Protein AF-A0A4U7EY21-F1 (afdb_monomer)

Sequence (179 aa):
VDVGGESTRPGAEPVPVDEEIERVVPTVEAIQSVPAVADGDVLVSIDTRKPAVAAAALDAGADLINDVTGLSDPEMREVVADAGCPVVVMHSLDAPVDPTNDPEYDDAVDDVIGALRERLALAETAGIDRDKVIVDPGLGFDTSSAEAFELIDRVGEFAALDCPVLIGHSHKSMYGAIG

Nearest PDB structures (foldseek):
  5u10-assembly1_A  TM=9.489E-01  e=6.513E-15  Escherichia coli CFT073
  5u0z-assembly1_A  TM=9.476E-01  e=8.786E-15  Escherichia coli CFT073
  3tzf-assembly1_A  TM=9.440E-01  e=6.727E-14  Yersinia pestis
  7l6p-assembly1_B  TM=9.455E-01  e=1.753E-13  Stenotrophomonas maltophilia K279a
  3tzf-assembly1_B  TM=9.329E-01  e=1.300E-13  Yersinia pestis

Foldseek 3Di:
DEDELFDLAPPGDDDDLVSSLVRQLVVLLVVCPDPCNVVPVDAYEYEDQDLSSRLSSVVSPHQEYEHQCQPPDPSNLLSCQVSLGAYEGEDAPDGSADPPQQDDDPQLQVVLLVVNLVSVVSSVVSRRDQASYEYEDNQQHNDALVSSVVCVVVVVVNVVSVHHYDYDPPPHPSCVVVD

Secondary structure (DSSP, 8-state):
-EEESS--STTPPPPPHHHHHHHHHHHHHHHHTSHHHHTTSS--EEE-S-HHHHHHHHHTT--EEEETT-S-SHHHHHHHHHHT--EEEE--SSSS--TT-----SSHHHHHHHHHHHHHHHHHHTT--GGGEEEE--TTSS--HHHHHHHHHTGGGGGGGSS-B----TT-GGGGG--

Solvent-accessible surface area (backbone atoms only — not comparable to full-atom values): 9976 Å² total; per-residue (Å²): 85,82,46,64,56,59,72,63,54,71,88,54,80,88,66,55,66,70,62,29,38,70,53,37,30,65,48,42,41,56,51,48,71,36,65,55,34,62,73,65,78,43,63,35,31,38,43,49,82,45,42,72,41,48,50,49,31,43,76,40,63,38,56,28,42,31,20,60,51,23,63,71,48,70,61,39,36,48,51,41,32,75,67,69,41,37,34,37,36,21,39,41,89,46,79,57,38,53,91,85,60,78,71,84,65,96,45,57,57,63,52,48,52,51,53,46,52,55,40,50,54,55,39,46,74,52,62,36,59,63,93,35,38,29,38,23,81,28,60,65,35,71,43,53,49,66,48,34,49,49,45,60,76,49,46,76,62,54,55,80,70,72,35,57,78,50,83,75,68,81,93,46,74,50,53,70,78,70,119

pLDDT: mean 92.14, std 9.16, range [50.91, 98.69]

Radius of gyration: 16.23 Å; Cα contacts (8 Å, |Δi|>4): 296; chains: 1; bounding box: 43×36×40 Å

Mean predicted aligned error: 3.97 Å

Structure (mmCIF, N/CA/C/O backbone):
data_AF-A0A4U7EY21-F1
#
_entry.id   AF-A0A4U7EY21-F1
#
loop_
_atom_site.group_PDB
_atom_site.id
_atom_site.type_symbol
_atom_site.label_atom_id
_atom_site.label_alt_id
_atom_site.label_comp_id
_atom_site.label_asym_id
_atom_site.label_entity_id
_atom_site.label_seq_id
_atom_site.pdbx_PDB_ins_code
_atom_site.Cartn_x
_atom_site.Cartn_y
_atom_site.Cartn_z
_atom_site.occupancy
_atom_site.B_iso_or_equiv
_atom_site.auth_seq_id
_atom_site.auth_comp_id
_atom_site.auth_asym_id
_atom_site.auth_atom_id
_atom_site.pdbx_PDB_model_num
ATOM 1 N N . VAL A 1 1 ? -8.694 9.163 0.664 1.00 96.38 1 VAL A N 1
ATOM 2 C CA . VAL A 1 1 ? -7.620 10.062 1.138 1.00 96.38 1 VAL A CA 1
ATOM 3 C C . VAL A 1 1 ? -6.502 9.178 1.624 1.00 96.38 1 VAL A C 1
ATOM 5 O O . VAL A 1 1 ? -6.790 8.315 2.433 1.00 96.38 1 VAL A O 1
ATOM 8 N N . ASP A 1 2 ? -5.289 9.363 1.115 1.00 97.38 2 ASP A N 1
ATOM 9 C CA . ASP A 1 2 ? -4.129 8.583 1.550 1.00 97.38 2 ASP A CA 1
ATOM 1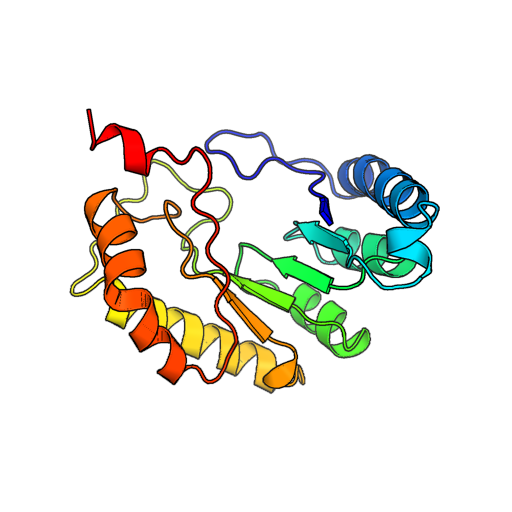0 C C . ASP A 1 2 ? -3.325 9.389 2.571 1.00 97.38 2 ASP A C 1
ATOM 12 O O . ASP A 1 2 ? -2.984 10.549 2.313 1.00 97.38 2 ASP A O 1
ATOM 16 N N . VAL A 1 3 ? -3.115 8.819 3.755 1.00 97.88 3 VAL A N 1
ATOM 17 C CA . VAL A 1 3 ? -2.466 9.476 4.895 1.00 97.88 3 VAL A CA 1
ATOM 18 C C . VAL A 1 3 ? -1.124 8.800 5.137 1.00 97.88 3 VAL A C 1
ATOM 20 O O . VAL A 1 3 ? -1.091 7.624 5.461 1.00 97.88 3 VAL A O 1
ATOM 23 N N . GLY A 1 4 ? -0.025 9.547 5.028 1.00 96.12 4 GLY A N 1
ATOM 24 C CA . GLY A 1 4 ? 1.324 9.051 5.318 1.00 96.12 4 GLY A CA 1
ATOM 25 C C . GLY A 1 4 ? 1.995 9.868 6.419 1.00 96.12 4 GLY A C 1
ATOM 26 O O . GLY A 1 4 ? 2.003 11.102 6.368 1.00 96.12 4 GLY A O 1
ATOM 27 N N . GLY A 1 5 ? 2.555 9.190 7.423 1.00 94.19 5 GLY A N 1
ATOM 28 C CA . GLY A 1 5 ? 3.301 9.816 8.526 1.00 94.19 5 GLY A CA 1
ATOM 29 C C . GLY A 1 5 ? 4.820 9.847 8.318 1.00 94.19 5 GLY A C 1
ATOM 30 O O . GLY A 1 5 ? 5.529 10.597 9.002 1.00 94.19 5 GLY A O 1
ATOM 31 N N . GLU A 1 6 ? 5.311 9.067 7.354 1.00 90.88 6 GLU A N 1
ATOM 32 C CA . GLU A 1 6 ? 6.711 8.935 6.962 1.00 90.88 6 GLU A CA 1
ATOM 33 C C . GLU A 1 6 ? 6.874 9.231 5.463 1.00 90.88 6 GLU A C 1
ATOM 35 O O . GLU A 1 6 ? 6.071 8.822 4.633 1.00 90.88 6 GLU A O 1
ATOM 40 N N . SER A 1 7 ? 7.928 9.964 5.097 1.00 83.69 7 SER A N 1
ATOM 41 C CA . SER A 1 7 ? 8.238 10.221 3.688 1.00 83.69 7 SER A CA 1
ATOM 42 C C . SER A 1 7 ? 8.943 9.014 3.073 1.00 83.69 7 SER A C 1
ATOM 44 O O . SER A 1 7 ? 10.030 8.654 3.512 1.00 83.69 7 SER A O 1
ATOM 46 N N . THR A 1 8 ? 8.407 8.489 1.974 1.00 75.12 8 THR A N 1
ATOM 47 C CA . THR A 1 8 ? 9.017 7.412 1.169 1.00 75.12 8 THR A CA 1
ATOM 48 C C . THR A 1 8 ? 10.035 7.910 0.132 1.00 75.12 8 THR A C 1
ATOM 50 O O . THR A 1 8 ? 10.574 7.128 -0.649 1.00 75.12 8 THR A O 1
ATOM 53 N N . ARG A 1 9 ? 10.329 9.220 0.104 1.00 75.38 9 ARG A N 1
ATOM 54 C CA . ARG A 1 9 ? 11.297 9.816 -0.835 1.00 75.38 9 ARG A CA 1
ATOM 55 C C . ARG A 1 9 ? 12.741 9.355 -0.562 1.00 75.38 9 ARG A C 1
ATOM 57 O O . ARG A 1 9 ? 13.111 9.226 0.607 1.00 75.38 9 ARG A O 1
ATOM 64 N N . PRO A 1 10 ? 13.590 9.240 -1.605 1.00 68.31 10 PRO A N 1
ATOM 65 C CA . PRO A 1 10 ? 15.009 8.930 -1.444 1.00 68.31 10 PRO A CA 1
ATOM 66 C C . PRO A 1 10 ? 15.709 9.878 -0.460 1.00 68.31 10 PRO A C 1
ATOM 68 O O . PRO A 1 10 ? 15.591 11.101 -0.569 1.00 68.31 10 PRO A O 1
ATOM 71 N N . GLY A 1 11 ? 16.447 9.307 0.496 1.00 70.06 11 GLY A N 1
ATOM 72 C CA . GLY A 1 11 ? 17.215 10.053 1.500 1.00 70.06 11 GLY A CA 1
ATOM 73 C C . GLY A 1 11 ? 16.408 10.610 2.679 1.00 70.06 11 GLY A C 1
ATOM 74 O O . GLY A 1 11 ? 16.964 11.371 3.470 1.00 70.06 11 GLY A O 1
ATOM 75 N N . ALA A 1 12 ? 15.125 10.264 2.816 1.00 76.50 12 ALA A N 1
ATOM 76 C CA . ALA A 1 12 ? 14.355 10.594 4.012 1.00 76.50 12 ALA A CA 1
ATOM 77 C C . ALA A 1 12 ? 14.849 9.795 5.233 1.00 76.50 12 ALA A C 1
ATOM 79 O O . ALA A 1 12 ? 15.133 8.600 5.137 1.00 76.50 12 ALA A O 1
ATOM 80 N N . GLU A 1 13 ? 14.942 10.454 6.389 1.00 82.00 13 GLU A N 1
ATOM 81 C CA . GLU A 1 13 ? 15.265 9.780 7.649 1.00 82.00 13 GLU A CA 1
ATOM 82 C C . GLU A 1 13 ? 14.056 8.962 8.138 1.00 82.00 13 GLU A C 1
ATOM 84 O O . GLU A 1 13 ? 12.937 9.490 8.139 1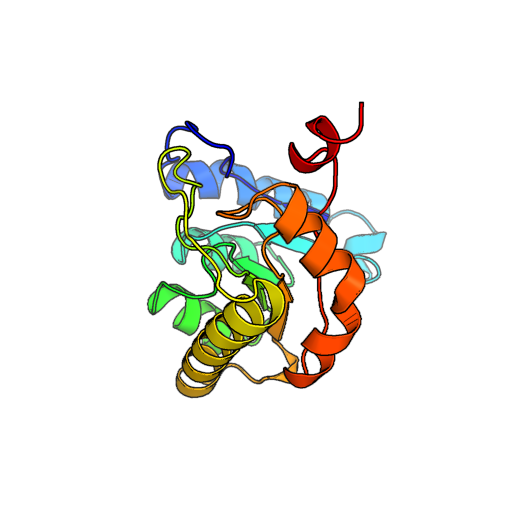.00 82.00 13 GLU A O 1
ATOM 89 N N . PRO A 1 14 ? 14.254 7.700 8.568 1.00 85.81 14 PRO A N 1
ATOM 90 C CA . PRO A 1 14 ? 13.180 6.901 9.143 1.00 85.81 14 PRO A CA 1
ATOM 91 C C . PRO A 1 14 ? 12.584 7.558 10.389 1.00 85.81 14 PRO A C 1
ATOM 93 O O . PRO A 1 14 ? 13.306 8.026 11.271 1.00 85.81 14 PRO A O 1
ATOM 96 N N . VAL A 1 15 ? 11.260 7.537 10.482 1.00 93.00 15 VAL A N 1
ATOM 97 C CA . VAL A 1 15 ? 10.494 8.048 11.621 1.00 93.00 15 VAL A CA 1
ATOM 98 C C . VAL A 1 15 ? 10.281 6.904 12.623 1.00 93.00 15 VAL A C 1
ATOM 100 O O . VAL A 1 15 ? 9.882 5.809 12.217 1.00 93.00 15 VAL A O 1
ATOM 103 N N . PRO A 1 16 ? 10.533 7.086 13.930 1.00 95.75 16 PRO A N 1
ATOM 104 C CA . PRO A 1 16 ? 10.182 6.087 14.940 1.00 95.75 16 PRO A CA 1
ATOM 105 C C . PRO A 1 16 ? 8.685 5.741 14.921 1.00 95.75 16 PRO A C 1
ATOM 107 O O . PRO A 1 16 ? 7.859 6.605 14.646 1.00 95.75 16 PRO A O 1
ATOM 110 N N . VAL A 1 17 ? 8.328 4.495 15.255 1.00 97.31 17 VAL A N 1
ATOM 111 C CA . VAL A 1 17 ? 6.930 4.008 15.252 1.00 97.31 17 VAL A CA 1
ATOM 112 C C . VAL A 1 17 ? 6.003 4.927 16.051 1.00 97.31 17 VAL A C 1
ATOM 114 O O . VAL A 1 17 ? 5.002 5.386 15.513 1.00 97.31 17 VAL A O 1
ATOM 117 N N . ASP A 1 18 ? 6.362 5.237 17.300 1.00 98.00 18 ASP A N 1
ATOM 118 C CA . ASP A 1 18 ? 5.530 6.066 18.181 1.00 98.00 18 ASP A CA 1
ATOM 119 C C . ASP A 1 18 ? 5.301 7.467 17.594 1.00 98.00 18 ASP A C 1
ATOM 121 O O . ASP A 1 18 ? 4.189 7.988 17.625 1.00 98.00 18 ASP A O 1
A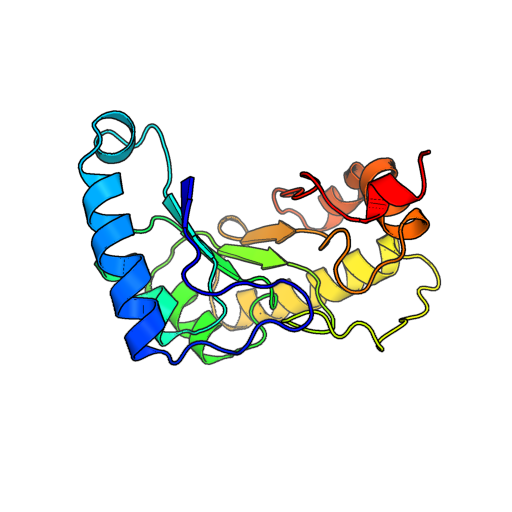TOM 125 N N . GLU A 1 19 ? 6.337 8.055 16.989 1.00 97.88 19 GLU A N 1
ATOM 126 C CA . GLU A 1 19 ? 6.244 9.373 16.360 1.00 97.88 19 GLU A CA 1
ATOM 127 C C . GLU A 1 19 ? 5.372 9.343 15.097 1.00 97.88 19 GLU A C 1
ATOM 129 O O . GLU A 1 19 ? 4.626 10.286 14.834 1.00 97.88 19 GLU A O 1
ATOM 134 N N . GLU A 1 20 ? 5.430 8.271 14.306 1.00 98.12 20 GLU A N 1
ATOM 135 C CA . GLU A 1 20 ? 4.550 8.117 13.147 1.00 98.12 20 GLU A CA 1
ATOM 136 C C . GLU A 1 20 ? 3.088 7.957 13.580 1.00 98.12 20 GLU A C 1
ATOM 138 O O . GLU A 1 20 ? 2.224 8.639 13.029 1.00 98.12 20 GLU A O 1
ATOM 143 N N . ILE A 1 21 ? 2.818 7.153 14.617 1.00 98.56 21 ILE A N 1
ATOM 144 C CA . ILE A 1 21 ? 1.482 7.001 15.220 1.00 98.56 21 ILE A CA 1
ATOM 145 C C . ILE A 1 21 ? 0.939 8.361 15.683 1.00 98.56 21 ILE A C 1
ATOM 147 O O . ILE A 1 21 ? -0.186 8.722 15.331 1.00 98.56 21 ILE A O 1
ATOM 151 N N . GLU A 1 22 ? 1.745 9.149 16.403 1.00 98.31 22 GLU A N 1
ATOM 152 C CA . GLU A 1 22 ? 1.373 10.492 16.873 1.00 98.31 22 GLU A CA 1
ATOM 153 C C . GLU A 1 22 ? 1.033 11.465 15.729 1.00 98.31 22 GLU A C 1
ATOM 155 O O . GLU A 1 22 ? 0.246 12.396 15.924 1.00 98.31 22 GLU A O 1
ATOM 160 N N . ARG A 1 23 ? 1.585 11.257 14.526 1.00 97.94 23 ARG A N 1
ATOM 161 C CA . ARG A 1 23 ? 1.267 12.054 13.329 1.00 97.94 23 ARG A CA 1
ATOM 162 C C . ARG A 1 23 ? -0.012 11.579 12.638 1.00 97.94 23 ARG A C 1
ATOM 164 O O . ARG A 1 23 ? -0.832 12.410 12.232 1.00 97.94 23 ARG A O 1
ATOM 171 N N . VAL A 1 24 ? -0.174 10.267 12.459 1.00 98.38 24 VAL A N 1
ATOM 172 C CA . VAL A 1 24 ? -1.234 9.715 11.599 1.00 98.38 24 VAL A CA 1
ATOM 173 C C . VAL A 1 24 ? -2.561 9.551 12.324 1.00 98.38 24 VAL A C 1
ATOM 175 O O . VAL A 1 24 ? -3.583 9.919 11.754 1.00 98.38 24 VAL A O 1
ATOM 178 N N . VAL A 1 25 ? -2.571 9.088 13.579 1.00 98.62 25 VAL A N 1
ATOM 179 C CA . VAL A 1 25 ? -3.821 8.779 14.298 1.00 98.62 25 VAL A CA 1
ATOM 180 C C . VAL A 1 25 ? -4.727 10.009 14.434 1.00 98.62 25 VAL A C 1
ATOM 182 O O . VAL A 1 25 ? -5.858 9.947 13.950 1.00 98.62 25 VAL A O 1
ATOM 185 N N . PRO A 1 26 ? -4.258 11.169 14.945 1.00 98.44 26 PRO A N 1
ATOM 186 C CA . PRO A 1 26 ? -5.118 12.350 15.054 1.00 98.44 26 PRO A CA 1
ATOM 187 C C . PRO A 1 26 ? -5.596 12.865 13.690 1.00 98.44 26 PRO A C 1
ATOM 189 O O . PRO A 1 26 ? -6.664 13.467 13.577 1.00 98.44 26 PRO A O 1
ATOM 192 N N . THR A 1 27 ? -4.796 12.642 12.642 1.00 98.25 27 THR A N 1
ATOM 193 C CA . THR A 1 27 ? -5.136 13.026 11.269 1.00 98.25 27 THR A CA 1
ATOM 194 C C . THR A 1 27 ? -6.259 12.147 10.723 1.00 98.25 27 THR A C 1
ATOM 196 O O . THR A 1 27 ? -7.226 12.679 10.179 1.00 98.25 27 THR A O 1
ATOM 199 N N . VAL A 1 28 ? -6.169 10.825 10.901 1.00 98.44 28 VAL A N 1
ATOM 200 C CA . VAL A 1 28 ? -7.214 9.871 10.503 1.00 98.44 28 VAL A CA 1
ATOM 201 C C . VAL A 1 28 ? -8.517 10.169 11.247 1.00 98.44 28 VAL A C 1
ATOM 203 O O . VAL A 1 28 ? -9.544 10.347 10.596 1.00 98.44 28 VAL A O 1
ATOM 206 N N . GLU A 1 29 ? -8.477 10.351 12.571 1.00 98.12 29 GLU A N 1
ATOM 207 C CA . GLU A 1 29 ? -9.661 10.699 13.376 1.00 98.12 29 GLU A CA 1
ATOM 208 C C . GLU A 1 29 ? -10.324 12.003 12.899 1.00 98.12 29 GLU A C 1
ATOM 210 O O . GLU A 1 29 ? -11.549 12.100 12.777 1.00 98.12 29 GLU A O 1
ATOM 215 N N . ALA A 1 30 ? -9.518 13.024 12.589 1.00 98.00 30 ALA A N 1
ATOM 216 C CA . ALA A 1 30 ? -10.027 14.291 12.080 1.00 98.00 30 ALA A CA 1
ATOM 217 C C . ALA A 1 30 ? -10.664 14.139 10.691 1.00 98.00 30 ALA A C 1
ATOM 219 O O . ALA A 1 30 ? -11.727 14.715 10.444 1.00 98.00 30 ALA A O 1
ATOM 220 N N . ILE A 1 31 ? -10.053 13.359 9.795 1.00 97.25 31 ILE A N 1
ATOM 221 C CA . ILE A 1 31 ? -10.602 13.073 8.462 1.00 97.25 31 ILE A CA 1
ATOM 222 C C . ILE A 1 31 ? -11.921 12.307 8.581 1.00 97.25 31 ILE A C 1
ATOM 224 O O . ILE A 1 31 ? -12.877 12.654 7.891 1.00 97.25 31 ILE A O 1
ATOM 228 N N . GLN A 1 32 ? -12.007 11.347 9.501 1.00 96.00 32 GLN A N 1
ATOM 229 C CA . GLN A 1 32 ? -13.225 10.579 9.760 1.00 96.00 32 GLN A CA 1
ATOM 230 C C . GLN A 1 32 ? -14.398 11.446 10.240 1.00 96.00 32 GLN A C 1
ATOM 232 O O . GLN A 1 32 ? -15.558 11.109 10.023 1.00 96.00 32 GLN A O 1
ATOM 237 N N . SER A 1 33 ? -14.134 12.618 10.828 1.00 95.50 33 SER A N 1
ATOM 238 C CA . SER A 1 33 ? -15.194 13.565 11.208 1.00 95.50 33 SER A CA 1
ATOM 239 C C . SER A 1 33 ? -15.818 14.334 10.030 1.00 95.50 33 SER A C 1
ATOM 241 O O . SER A 1 33 ? -16.821 15.034 10.205 1.00 95.50 33 SER A O 1
ATOM 243 N N . VAL A 1 34 ? -15.242 14.240 8.826 1.00 97.62 34 VAL A N 1
ATOM 244 C CA . VAL A 1 34 ? -15.752 14.916 7.627 1.00 97.62 34 VAL A CA 1
ATOM 245 C C . VAL A 1 34 ? -16.971 14.154 7.092 1.00 97.62 34 VAL A C 1
ATOM 247 O O . VAL A 1 34 ? -16.851 12.955 6.861 1.00 97.62 34 VAL A O 1
ATOM 250 N N . PRO A 1 35 ? -18.116 14.812 6.799 1.00 97.19 35 PRO A N 1
ATOM 251 C CA . PRO A 1 35 ? -19.350 14.121 6.406 1.00 97.19 35 PRO A CA 1
ATOM 252 C C . PRO A 1 35 ? -19.194 13.118 5.257 1.00 97.19 35 PRO A C 1
ATOM 254 O O . PRO A 1 35 ? -19.635 11.990 5.380 1.00 97.19 35 PRO A O 1
ATOM 257 N N . ALA A 1 36 ? -18.484 13.482 4.184 1.00 96.31 36 ALA A N 1
ATOM 258 C CA . ALA A 1 36 ? -18.266 12.577 3.050 1.00 96.31 36 ALA A CA 1
ATOM 259 C C . ALA A 1 36 ? -17.463 11.311 3.418 1.00 96.31 36 ALA A C 1
ATOM 261 O O . ALA A 1 36 ? -17.599 10.287 2.761 1.00 96.31 36 ALA A O 1
ATOM 262 N N . VAL A 1 37 ? -16.615 11.375 4.445 1.00 96.06 37 VAL A N 1
ATOM 263 C CA . VAL A 1 37 ? -15.875 10.207 4.942 1.00 96.06 37 VAL A CA 1
ATOM 264 C C . VAL A 1 37 ? -16.764 9.414 5.901 1.00 96.06 37 VAL A C 1
ATOM 266 O O . VAL A 1 37 ? -16.945 8.218 5.713 1.00 96.06 37 VAL A O 1
ATOM 269 N N . ALA A 1 38 ? -17.412 10.095 6.851 1.00 93.75 38 ALA A N 1
ATOM 270 C CA . ALA A 1 38 ? -18.320 9.485 7.824 1.00 93.75 38 ALA A CA 1
ATOM 271 C C . ALA A 1 38 ? -19.516 8.752 7.183 1.00 93.75 38 ALA A C 1
ATOM 273 O O . ALA A 1 38 ? -19.979 7.743 7.715 1.00 93.75 38 ALA A O 1
ATOM 274 N N . ASP A 1 39 ? -20.011 9.252 6.047 1.00 96.00 39 ASP A N 1
ATOM 275 C CA . ASP A 1 39 ? -21.100 8.643 5.273 1.00 96.00 39 ASP A CA 1
ATOM 276 C C . ASP A 1 39 ? -20.609 7.491 4.365 1.00 96.00 39 ASP A C 1
ATOM 278 O O . ASP A 1 39 ? -21.422 6.783 3.768 1.00 96.00 39 ASP A O 1
ATOM 282 N N . GLY A 1 40 ? -19.290 7.271 4.280 1.00 93.50 40 GLY A N 1
ATOM 283 C CA . GLY A 1 40 ? -18.665 6.211 3.486 1.00 93.50 40 GLY A CA 1
ATOM 284 C C . GLY A 1 40 ? -18.479 6.535 1.999 1.00 93.50 40 GLY A C 1
ATOM 285 O O . GLY A 1 40 ? -18.150 5.639 1.222 1.00 93.50 40 GLY A O 1
ATOM 286 N N . ASP A 1 41 ? -18.667 7.791 1.577 1.00 96.00 41 ASP A N 1
ATOM 287 C CA . ASP A 1 41 ? -18.464 8.209 0.179 1.00 96.00 41 ASP A CA 1
ATOM 288 C C . ASP A 1 41 ? -16.973 8.304 -0.196 1.00 96.00 41 ASP A C 1
ATOM 290 O O . ASP A 1 41 ? -16.608 8.244 -1.374 1.00 96.00 41 ASP A O 1
ATOM 294 N N . VAL A 1 42 ? -16.098 8.485 0.797 1.00 96.88 42 VAL A N 1
ATOM 295 C CA . VAL A 1 42 ? -14.649 8.614 0.622 1.00 96.88 42 VAL A CA 1
ATOM 296 C C . VAL A 1 42 ? -13.932 7.697 1.602 1.00 96.88 42 VAL A C 1
ATOM 298 O O . VAL A 1 42 ? -14.035 7.889 2.805 1.00 96.88 42 VAL A O 1
ATOM 301 N N . LEU A 1 43 ? -13.135 6.769 1.072 1.00 97.38 43 LEU A N 1
ATOM 302 C CA . LEU A 1 43 ? -12.287 5.883 1.873 1.00 97.38 43 LEU A CA 1
ATOM 303 C C . LEU A 1 43 ? -10.994 6.578 2.315 1.00 97.38 43 LEU A C 1
ATOM 305 O O . LEU A 1 43 ? -10.464 7.438 1.597 1.00 97.38 43 LEU A O 1
ATOM 309 N N . VAL A 1 44 ? -10.448 6.166 3.454 1.00 98.25 44 VAL A N 1
ATOM 310 C CA . VAL A 1 44 ? -9.167 6.604 4.019 1.00 98.25 44 VAL A CA 1
ATOM 311 C C . VAL A 1 44 ? -8.175 5.443 4.003 1.00 98.25 44 VAL A C 1
ATOM 313 O O . VAL A 1 44 ? -8.420 4.410 4.615 1.00 98.25 44 VAL A O 1
ATOM 316 N N . SER A 1 45 ? -7.044 5.611 3.324 1.00 98.31 45 SER A N 1
ATOM 317 C CA . SER A 1 45 ? -5.923 4.669 3.367 1.00 98.31 45 SER A CA 1
ATOM 318 C C . SER A 1 45 ? -4.807 5.187 4.272 1.00 98.31 45 SER A C 1
ATOM 320 O O . SER A 1 45 ? -4.601 6.401 4.374 1.00 98.31 45 SER A O 1
ATOM 322 N N . ILE A 1 46 ? -4.095 4.268 4.925 1.00 98.44 46 ILE A N 1
ATOM 323 C CA . ILE A 1 46 ? -2.851 4.554 5.649 1.00 98.44 46 ILE A CA 1
ATOM 324 C C . ILE A 1 46 ? -1.646 4.092 4.815 1.00 98.44 46 ILE A C 1
ATOM 326 O O . ILE A 1 46 ? -1.486 2.897 4.581 1.00 98.44 46 ILE A O 1
ATOM 330 N N . ASP A 1 47 ? -0.803 5.030 4.380 1.00 96.94 47 ASP A N 1
ATOM 331 C CA . ASP A 1 47 ? 0.487 4.771 3.725 1.00 96.94 47 ASP A CA 1
ATOM 332 C C . ASP A 1 47 ? 1.541 4.521 4.802 1.00 96.94 47 ASP A C 1
ATOM 334 O O . ASP A 1 47 ? 2.066 5.450 5.429 1.00 96.94 47 ASP A O 1
ATOM 338 N N . THR A 1 48 ? 1.785 3.242 5.079 1.00 96.38 48 THR A N 1
ATOM 339 C CA . THR A 1 48 ? 2.809 2.824 6.028 1.00 96.38 48 THR A CA 1
ATOM 340 C C . THR A 1 48 ? 3.279 1.403 5.752 1.00 96.38 48 THR A C 1
ATOM 342 O O . THR A 1 48 ? 2.538 0.529 5.309 1.00 96.38 48 THR A O 1
ATOM 345 N N . ARG A 1 49 ? 4.538 1.164 6.108 1.00 94.00 49 ARG A N 1
ATOM 346 C CA . ARG A 1 49 ? 5.205 -0.143 6.074 1.00 94.00 49 ARG A CA 1
ATOM 347 C C . ARG A 1 49 ? 5.374 -0.764 7.459 1.00 94.00 49 ARG A C 1
ATOM 349 O O . ARG A 1 49 ? 6.026 -1.792 7.598 1.00 94.00 49 ARG A O 1
ATOM 356 N N . LYS A 1 50 ? 4.873 -0.098 8.506 1.00 96.69 50 LYS A N 1
ATOM 357 C CA . LYS A 1 50 ? 5.085 -0.488 9.904 1.00 96.69 50 LYS A CA 1
ATOM 358 C C . LYS A 1 50 ? 3.798 -1.097 10.460 1.00 96.69 50 LYS A C 1
ATOM 360 O O . LYS A 1 50 ? 2.824 -0.358 10.616 1.00 96.69 50 LYS A O 1
ATOM 365 N N . PRO A 1 51 ? 3.783 -2.393 10.814 1.00 98.19 51 PRO A N 1
ATOM 366 C CA . PRO A 1 51 ? 2.573 -3.079 11.275 1.00 98.19 51 PRO A CA 1
ATOM 367 C C . PRO A 1 51 ? 1.883 -2.370 12.447 1.00 98.19 51 PRO A C 1
ATOM 369 O O . PRO A 1 51 ? 0.673 -2.168 12.429 1.00 98.19 51 PRO A O 1
ATOM 372 N N . ALA A 1 52 ? 2.658 -1.888 13.424 1.00 98.44 52 ALA A N 1
ATOM 373 C CA . ALA A 1 52 ? 2.130 -1.147 14.570 1.00 98.44 52 ALA A CA 1
ATOM 374 C C . ALA A 1 52 ? 1.446 0.181 14.184 1.00 98.44 52 ALA A C 1
ATOM 376 O O . ALA A 1 52 ? 0.451 0.560 14.800 1.00 98.44 52 ALA A O 1
ATOM 377 N N . VAL A 1 53 ? 1.952 0.879 13.160 1.00 98.50 53 VAL A N 1
ATOM 378 C CA . VAL A 1 53 ? 1.335 2.115 12.650 1.00 98.50 53 VAL A CA 1
ATOM 379 C C . VAL A 1 53 ? 0.048 1.784 11.900 1.00 98.50 53 VAL A C 1
ATOM 381 O O . VAL A 1 53 ? -0.967 2.442 12.119 1.00 98.50 53 VAL A O 1
ATOM 384 N N . ALA A 1 54 ? 0.072 0.743 11.062 1.00 98.56 54 ALA A N 1
ATOM 385 C CA . ALA A 1 54 ? -1.103 0.268 10.340 1.00 98.56 54 ALA A CA 1
ATOM 386 C C . ALA A 1 54 ? -2.228 -0.129 11.306 1.00 98.56 54 ALA A C 1
ATOM 388 O O . ALA A 1 54 ? -3.346 0.360 11.167 1.00 98.56 54 ALA A O 1
ATOM 389 N N . ALA A 1 55 ? -1.921 -0.925 12.334 1.00 98.69 55 ALA A N 1
ATOM 390 C CA . ALA A 1 55 ? -2.885 -1.323 13.357 1.00 98.69 55 ALA A CA 1
ATOM 391 C C . ALA A 1 55 ? -3.486 -0.109 14.089 1.00 98.69 55 ALA A C 1
ATOM 393 O O . ALA A 1 55 ? -4.704 0.014 14.179 1.00 98.69 55 ALA A O 1
ATOM 394 N N . ALA A 1 56 ? -2.651 0.837 14.534 1.00 98.69 56 ALA A N 1
ATOM 395 C CA . ALA A 1 56 ? -3.128 2.044 15.209 1.00 98.69 56 ALA A CA 1
ATOM 396 C C . ALA A 1 56 ? -3.996 2.936 14.299 1.00 98.69 56 ALA A C 1
ATOM 398 O O . ALA A 1 56 ? -4.964 3.540 14.756 1.00 98.69 56 ALA A O 1
ATOM 399 N N . ALA A 1 57 ? -3.668 3.025 13.007 1.00 98.62 57 ALA A N 1
ATOM 400 C CA . ALA A 1 57 ? -4.457 3.780 12.040 1.00 98.62 57 ALA A CA 1
ATOM 401 C C . ALA A 1 57 ? -5.804 3.108 11.734 1.00 98.62 57 ALA A C 1
ATOM 403 O O . ALA A 1 57 ? -6.808 3.808 11.607 1.00 98.62 57 ALA A O 1
ATOM 404 N N . LEU A 1 58 ? -5.847 1.774 11.653 1.00 98.56 58 LEU A N 1
ATOM 405 C CA . LEU A 1 58 ? -7.096 1.017 11.533 1.00 98.56 58 LEU A CA 1
ATOM 406 C C . LEU A 1 58 ? -7.985 1.216 12.769 1.00 98.56 58 LEU A C 1
ATOM 408 O O . LEU A 1 58 ? -9.169 1.509 12.618 1.00 98.56 58 LEU A O 1
ATOM 412 N N . ASP A 1 59 ? -7.414 1.167 13.978 1.00 98.44 59 ASP A N 1
ATOM 413 C CA . ASP A 1 59 ? -8.135 1.462 15.229 1.00 98.44 59 ASP A CA 1
ATOM 414 C C . ASP A 1 59 ? -8.700 2.896 15.254 1.00 98.44 59 ASP A C 1
ATOM 416 O O . ASP A 1 59 ? -9.775 3.141 15.806 1.00 98.44 59 ASP A O 1
ATOM 420 N N . ALA A 1 60 ? -8.001 3.844 14.621 1.00 98.12 60 ALA A N 1
ATOM 421 C CA . ALA A 1 60 ? -8.441 5.230 14.442 1.00 98.12 60 ALA A CA 1
ATOM 422 C C . ALA A 1 60 ? -9.505 5.407 13.339 1.00 98.12 60 ALA A C 1
ATOM 424 O O . ALA A 1 60 ? -10.083 6.489 13.202 1.00 98.12 60 ALA A O 1
ATOM 425 N N . GLY A 1 61 ? -9.771 4.357 12.557 1.00 97.69 61 GLY A N 1
ATOM 426 C CA . GLY A 1 61 ? -10.800 4.318 11.524 1.00 97.69 61 GLY A CA 1
ATOM 427 C C . GLY A 1 61 ? -10.287 4.358 10.086 1.00 97.69 61 GLY A C 1
ATOM 428 O O . GLY A 1 61 ? -11.067 4.689 9.206 1.00 97.69 61 GLY A O 1
ATOM 429 N N . ALA A 1 62 ? -9.018 4.074 9.793 1.00 98.31 62 ALA A N 1
ATOM 430 C CA . ALA A 1 62 ? -8.600 3.870 8.403 1.00 98.31 62 ALA A CA 1
ATOM 431 C C . ALA A 1 62 ? -9.353 2.678 7.771 1.00 98.31 62 ALA A C 1
ATOM 433 O O . ALA A 1 62 ? -9.628 1.683 8.437 1.00 98.31 62 ALA A O 1
ATOM 434 N N . ASP A 1 63 ? -9.674 2.774 6.480 1.00 98.38 63 ASP A N 1
ATOM 435 C CA . ASP A 1 63 ? -10.459 1.770 5.751 1.00 98.38 63 ASP A CA 1
ATOM 436 C C . ASP A 1 63 ? -9.587 0.704 5.076 1.00 98.38 63 ASP A C 1
ATOM 438 O O . ASP A 1 63 ? -10.045 -0.415 4.846 1.00 98.38 63 ASP A O 1
ATOM 442 N N . LEU A 1 64 ? -8.349 1.052 4.708 1.00 98.25 64 LEU A N 1
ATOM 443 C CA . LEU A 1 64 ? -7.404 0.150 4.049 1.00 98.25 64 LEU A CA 1
ATOM 444 C C . LEU A 1 64 ? -5.944 0.522 4.334 1.00 98.25 64 LEU A C 1
ATOM 446 O O . LEU A 1 64 ? -5.636 1.655 4.709 1.00 98.25 64 LEU A O 1
ATOM 450 N N . ILE A 1 65 ? -5.040 -0.422 4.083 1.00 98.56 65 ILE A N 1
ATOM 451 C CA . ILE A 1 65 ? -3.589 -0.227 4.199 1.00 98.56 65 ILE A CA 1
ATOM 452 C C . ILE A 1 65 ? -2.982 -0.030 2.807 1.00 98.56 65 ILE A C 1
ATOM 454 O O . ILE A 1 65 ? -3.320 -0.746 1.868 1.00 98.56 65 ILE A O 1
ATOM 458 N N . ASN A 1 66 ? -2.074 0.930 2.669 1.00 98.00 66 ASN A N 1
ATOM 459 C CA . ASN A 1 66 ? -1.222 1.098 1.500 1.00 98.00 66 ASN A CA 1
ATOM 460 C C . ASN A 1 66 ? 0.222 0.757 1.894 1.00 98.00 66 ASN A C 1
ATOM 462 O O . ASN A 1 66 ? 0.897 1.565 2.528 1.00 98.00 66 ASN A O 1
ATOM 466 N N . ASP A 1 67 ? 0.671 -0.461 1.575 1.00 95.88 67 ASP A N 1
ATOM 467 C CA . ASP A 1 67 ? 2.015 -0.929 1.919 1.00 95.88 67 ASP A CA 1
ATOM 468 C C . ASP A 1 67 ? 2.903 -0.943 0.674 1.00 95.88 67 ASP A C 1
ATOM 470 O O . ASP A 1 67 ? 2.903 -1.882 -0.134 1.00 95.88 67 ASP A O 1
ATOM 474 N N . VAL A 1 68 ? 3.722 0.101 0.563 1.00 91.81 68 VAL A N 1
ATOM 475 C CA . VAL A 1 68 ? 4.704 0.252 -0.512 1.00 91.81 68 VAL A CA 1
ATOM 476 C C . VAL A 1 68 ? 5.729 -0.885 -0.560 1.00 91.81 68 VAL A C 1
ATOM 478 O O . VAL A 1 68 ? 6.345 -1.086 -1.592 1.00 91.81 68 VAL A O 1
ATOM 481 N N . THR A 1 69 ? 5.914 -1.662 0.512 1.00 91.31 69 THR A N 1
ATOM 482 C CA . THR A 1 69 ? 6.841 -2.808 0.510 1.00 91.31 69 THR A CA 1
ATOM 483 C C . THR A 1 69 ? 6.230 -4.078 -0.077 1.00 91.31 69 THR A C 1
ATOM 485 O O . THR A 1 69 ? 6.919 -5.100 -0.187 1.00 91.31 69 THR A O 1
ATOM 488 N N . GLY A 1 70 ? 4.931 -4.056 -0.390 1.00 93.38 70 GLY A N 1
ATOM 489 C CA . GLY A 1 70 ? 4.197 -5.193 -0.925 1.00 93.38 70 GLY A CA 1
ATOM 490 C C . GLY A 1 70 ? 4.082 -6.352 0.063 1.00 93.38 70 GLY A C 1
ATOM 491 O O . GLY A 1 70 ? 4.377 -7.494 -0.305 1.00 93.38 70 GLY A O 1
ATOM 492 N N . LEU A 1 71 ? 3.710 -6.073 1.320 1.00 94.62 71 LEU A N 1
ATOM 493 C CA . LEU A 1 71 ? 3.515 -7.069 2.382 1.00 94.62 71 LEU A CA 1
ATOM 494 C C . LEU A 1 71 ? 4.767 -7.896 2.692 1.00 94.62 71 LEU A C 1
ATOM 496 O O . LEU A 1 71 ? 4.696 -9.085 3.024 1.00 94.62 71 LEU A O 1
ATOM 500 N N . SER A 1 72 ? 5.941 -7.274 2.571 1.00 92.44 72 SER A N 1
ATOM 501 C CA . SER A 1 72 ? 7.212 -7.944 2.859 1.00 92.44 72 SER A CA 1
ATOM 502 C C . SER A 1 72 ? 7.292 -8.407 4.320 1.00 92.44 72 SER A C 1
ATOM 504 O O . SER A 1 72 ? 7.733 -9.528 4.593 1.00 92.44 72 SER A O 1
ATOM 506 N N . ASP A 1 73 ? 6.767 -7.603 5.246 1.00 95.06 73 ASP A N 1
ATOM 507 C CA . ASP A 1 73 ? 6.717 -7.894 6.677 1.00 95.06 73 ASP A CA 1
ATOM 508 C C . ASP A 1 73 ? 5.622 -8.941 7.002 1.00 95.06 73 ASP A C 1
ATOM 510 O O . ASP A 1 73 ? 4.448 -8.725 6.686 1.00 95.06 73 ASP A O 1
ATOM 514 N N . PRO A 1 74 ? 5.965 -10.097 7.611 1.00 96.25 74 PRO A N 1
ATOM 515 C CA . PRO A 1 74 ? 4.977 -11.068 8.083 1.00 96.25 74 PRO A CA 1
ATOM 516 C C . PRO A 1 74 ? 3.955 -10.491 9.064 1.00 96.25 74 PRO A C 1
ATOM 518 O O . PRO A 1 74 ? 2.791 -10.867 8.994 1.00 96.25 74 PRO A O 1
ATOM 521 N N . GLU A 1 75 ? 4.357 -9.568 9.937 1.00 98.00 75 GLU A N 1
ATOM 522 C CA . GLU A 1 75 ? 3.454 -8.968 10.923 1.00 98.00 75 GLU A CA 1
ATOM 523 C C . GLU A 1 75 ? 2.456 -8.019 10.238 1.00 98.00 75 GLU A C 1
ATOM 525 O O . GLU A 1 75 ? 1.294 -7.960 10.629 1.00 98.00 75 GLU A O 1
ATOM 530 N N . MET A 1 76 ? 2.841 -7.354 9.137 1.00 98.06 76 MET A N 1
ATOM 531 C CA . MET A 1 76 ? 1.891 -6.567 8.332 1.00 98.06 76 MET A CA 1
ATOM 532 C C . MET A 1 76 ? 0.815 -7.465 7.713 1.00 98.06 76 MET A C 1
ATOM 534 O O . MET A 1 76 ? -0.359 -7.100 7.663 1.00 98.06 76 MET A O 1
ATOM 538 N N . ARG A 1 77 ? 1.198 -8.667 7.267 1.00 98.00 77 ARG A N 1
ATOM 539 C CA . ARG A 1 77 ? 0.244 -9.649 6.736 1.00 98.00 77 ARG A CA 1
ATOM 540 C C . ARG A 1 77 ? -0.741 -10.115 7.804 1.00 98.00 77 ARG A C 1
ATOM 542 O O . ARG A 1 77 ? -1.923 -10.235 7.501 1.00 98.00 77 ARG A O 1
ATOM 549 N N . GLU A 1 78 ? -0.270 -10.339 9.029 1.00 98.19 78 GLU A N 1
ATOM 550 C CA . GLU A 1 78 ? -1.129 -10.672 10.173 1.00 98.19 78 GLU A CA 1
ATOM 551 C C . GLU A 1 78 ? -2.118 -9.536 10.470 1.00 98.19 78 GLU A C 1
ATOM 553 O O . GLU A 1 78 ? -3.317 -9.790 10.546 1.00 98.19 78 GLU A O 1
ATOM 558 N N . VAL A 1 79 ? -1.654 -8.279 10.515 1.00 98.44 79 VAL A N 1
ATOM 559 C CA . VAL A 1 79 ? -2.520 -7.102 10.725 1.00 98.44 79 VAL A CA 1
ATOM 560 C C . VAL A 1 79 ? -3.625 -7.015 9.668 1.00 98.44 79 VAL A C 1
ATOM 562 O O . VAL A 1 79 ? -4.793 -6.838 10.014 1.00 98.44 79 VAL A O 1
ATOM 565 N N . VAL A 1 80 ? -3.285 -7.159 8.383 1.00 98.19 80 VAL A N 1
ATOM 566 C CA . VAL A 1 80 ? -4.274 -7.101 7.293 1.00 98.19 80 VAL A CA 1
ATOM 567 C C . VAL A 1 80 ? -5.260 -8.268 7.375 1.00 98.19 80 VAL A C 1
ATOM 569 O O . VAL A 1 80 ? -6.464 -8.062 7.210 1.00 98.19 80 VAL A O 1
ATOM 572 N N . ALA A 1 81 ? -4.771 -9.484 7.636 1.00 97.88 81 ALA A N 1
ATOM 573 C CA . ALA A 1 81 ? -5.608 -10.677 7.733 1.00 97.88 81 ALA A CA 1
ATOM 574 C C . ALA A 1 81 ? -6.594 -10.590 8.909 1.00 97.88 81 ALA A C 1
ATOM 576 O O . ALA A 1 81 ? -7.783 -10.859 8.731 1.00 97.88 81 ALA A O 1
ATOM 577 N N . ASP A 1 82 ? -6.125 -10.154 10.080 1.00 97.94 82 ASP A N 1
ATOM 578 C CA . ASP A 1 82 ? -6.955 -9.990 11.275 1.00 97.94 82 ASP A CA 1
ATOM 579 C C . ASP A 1 82 ? -7.996 -8.873 11.102 1.00 97.94 82 ASP A C 1
ATOM 581 O O . ASP A 1 82 ? -9.142 -9.014 11.540 1.00 97.94 82 ASP A O 1
ATOM 585 N N . ALA A 1 83 ? -7.628 -7.774 10.433 1.00 97.69 83 ALA A N 1
ATOM 586 C CA . ALA A 1 83 ? -8.535 -6.662 10.159 1.00 97.69 83 ALA A CA 1
ATOM 587 C C . ALA A 1 83 ? -9.556 -6.966 9.047 1.00 97.69 83 ALA A C 1
ATOM 589 O O . ALA A 1 83 ? -10.645 -6.386 9.026 1.00 97.69 83 ALA A O 1
ATOM 590 N N . GLY A 1 84 ? -9.216 -7.839 8.093 1.00 97.38 84 GLY A N 1
ATOM 591 C CA . GLY A 1 84 ? -10.040 -8.122 6.912 1.00 97.38 84 GLY A CA 1
ATOM 592 C C . GLY A 1 84 ? -10.243 -6.906 5.992 1.00 97.38 84 GLY A C 1
ATOM 593 O O . GLY A 1 84 ? -11.224 -6.846 5.230 1.00 97.38 84 GLY A O 1
ATOM 594 N N . CYS A 1 85 ? -9.356 -5.910 6.083 1.00 97.56 85 CYS A N 1
ATOM 595 C CA . CYS A 1 85 ? -9.410 -4.688 5.288 1.00 97.56 85 CYS A 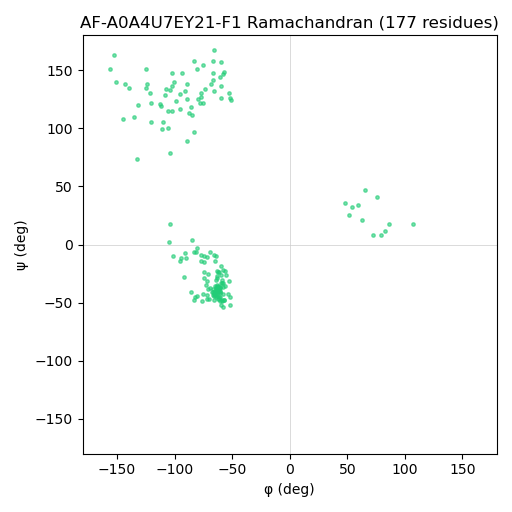CA 1
ATOM 596 C C . CYS A 1 85 ? -8.782 -4.896 3.899 1.00 97.56 85 CYS A C 1
ATOM 598 O O . CYS A 1 85 ? -7.976 -5.810 3.709 1.00 97.56 85 CYS A O 1
ATOM 600 N N . PRO A 1 86 ? -9.127 -4.066 2.900 1.00 98.25 86 PRO A N 1
ATOM 601 C CA . PRO A 1 86 ? -8.363 -4.009 1.664 1.00 98.25 86 PRO A CA 1
ATOM 602 C C . PRO A 1 86 ? -6.903 -3.605 1.911 1.00 98.25 86 PRO A C 1
ATOM 604 O O . PRO A 1 86 ? -6.583 -2.945 2.906 1.00 98.25 86 PRO A O 1
ATOM 607 N N . VAL A 1 87 ? -6.023 -3.972 0.984 1.00 98.50 87 VAL A N 1
ATOM 608 C CA . VAL A 1 87 ? -4.606 -3.613 1.022 1.00 98.50 87 VAL A CA 1
ATOM 609 C C . VAL A 1 87 ? -4.063 -3.330 -0.374 1.00 98.50 87 VAL A C 1
ATOM 611 O O . VAL A 1 87 ? -4.366 -4.051 -1.326 1.00 98.50 87 VAL A O 1
ATOM 614 N N . VAL A 1 88 ? -3.250 -2.282 -0.501 1.00 98.38 88 VAL A N 1
ATOM 615 C CA . VAL A 1 88 ? -2.433 -2.036 -1.692 1.00 98.38 88 VAL A CA 1
ATOM 616 C C . VAL A 1 88 ? -1.094 -2.744 -1.519 1.00 98.38 88 VAL A C 1
ATOM 618 O O . VAL A 1 88 ? -0.394 -2.531 -0.530 1.00 98.38 88 VAL A O 1
ATOM 621 N N . VAL A 1 89 ? -0.754 -3.590 -2.488 1.00 97.19 89 VAL A N 1
ATOM 622 C CA . VAL A 1 89 ? 0.503 -4.333 -2.584 1.00 97.19 89 VAL A CA 1
ATOM 623 C C . VAL A 1 89 ? 1.292 -3.749 -3.744 1.00 97.19 89 VAL A C 1
ATOM 625 O O . VAL A 1 89 ? 0.952 -3.976 -4.908 1.00 97.19 89 VAL A O 1
ATOM 628 N N . MET A 1 90 ? 2.332 -2.983 -3.427 1.00 96.06 90 MET A N 1
ATOM 629 C CA . MET A 1 90 ? 3.183 -2.359 -4.436 1.00 96.06 90 MET A CA 1
ATOM 630 C C . MET A 1 90 ? 4.408 -3.220 -4.762 1.00 96.06 90 MET A C 1
ATOM 632 O O . MET A 1 90 ? 4.951 -3.908 -3.895 1.00 96.06 90 MET A O 1
ATOM 636 N N . HIS A 1 91 ? 4.866 -3.162 -6.011 1.00 94.12 91 HIS A N 1
ATOM 637 C CA . HIS A 1 91 ? 6.207 -3.608 -6.372 1.00 94.12 91 HIS A CA 1
ATOM 638 C C . HIS A 1 91 ? 7.243 -2.554 -5.971 1.00 94.12 91 HIS A C 1
ATOM 640 O O . HIS A 1 91 ? 7.195 -1.411 -6.416 1.00 94.12 91 HIS A O 1
ATOM 646 N N . SER A 1 92 ? 8.197 -2.956 -5.142 1.00 87.94 92 SER A N 1
ATOM 647 C CA . SER A 1 92 ? 9.401 -2.190 -4.820 1.00 87.94 92 SER A CA 1
ATOM 648 C C . SER A 1 92 ? 10.509 -3.176 -4.474 1.00 87.94 92 SER A C 1
ATOM 650 O O . SER A 1 92 ? 10.242 -4.151 -3.757 1.00 87.94 92 SER A O 1
ATOM 652 N N . LEU A 1 93 ? 11.735 -2.926 -4.923 1.00 80.00 93 LEU A N 1
ATOM 653 C CA . LEU A 1 93 ? 12.902 -3.675 -4.458 1.00 80.00 93 LEU A CA 1
ATOM 654 C C . LEU A 1 93 ? 13.370 -3.121 -3.117 1.00 80.00 93 LEU A C 1
ATOM 656 O O . LEU A 1 93 ? 13.587 -3.893 -2.184 1.00 80.00 93 LEU A O 1
ATOM 660 N N . ASP A 1 94 ? 13.416 -1.793 -3.009 1.00 74.31 94 ASP A N 1
ATOM 661 C CA . ASP A 1 94 ? 13.789 -1.084 -1.795 1.00 74.31 94 ASP A CA 1
ATOM 662 C C . ASP A 1 94 ? 12.709 -0.082 -1.379 1.00 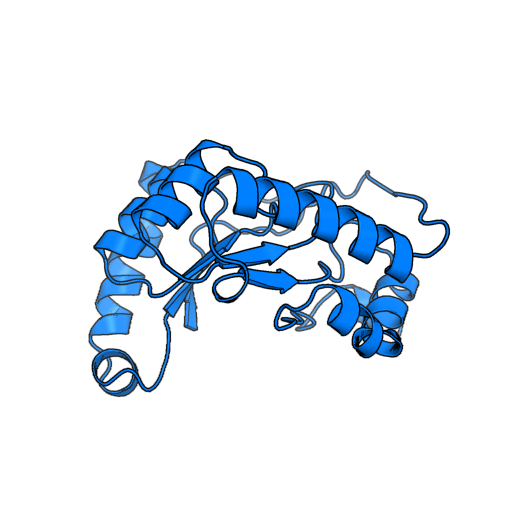74.31 94 ASP A C 1
ATOM 664 O O . ASP A 1 94 ? 12.179 0.709 -2.161 1.00 74.31 94 ASP A O 1
ATOM 668 N N . ALA A 1 95 ? 12.395 -0.093 -0.087 1.00 66.94 95 ALA A N 1
ATOM 669 C CA . ALA A 1 95 ? 11.475 0.849 0.526 1.00 66.94 95 ALA A CA 1
ATOM 670 C C . ALA A 1 95 ? 12.093 1.346 1.844 1.00 66.94 95 ALA A C 1
ATOM 672 O O . ALA A 1 95 ? 12.157 0.564 2.798 1.00 66.94 95 ALA A O 1
ATOM 673 N N . PRO A 1 96 ? 12.541 2.620 1.938 1.00 68.94 96 PRO A N 1
ATOM 674 C CA . PRO A 1 96 ? 12.515 3.638 0.880 1.00 68.94 96 PRO A CA 1
ATOM 675 C C . PRO A 1 96 ? 13.454 3.288 -0.284 1.00 68.94 96 PRO A C 1
ATOM 677 O O . PRO A 1 96 ? 14.416 2.554 -0.085 1.00 68.94 96 PRO A O 1
ATOM 680 N N . VAL A 1 97 ? 13.187 3.867 -1.458 1.00 69.62 97 VAL A N 1
ATOM 681 C CA . VAL A 1 97 ? 13.987 3.674 -2.681 1.00 69.62 97 VAL A CA 1
ATOM 682 C C . VAL A 1 97 ? 15.468 3.934 -2.409 1.00 69.62 97 VAL A C 1
ATOM 684 O O . VAL A 1 97 ? 15.829 5.026 -1.944 1.00 69.62 97 VAL A O 1
ATOM 687 N N . ASP A 1 98 ? 16.318 2.964 -2.747 1.00 73.12 98 ASP A N 1
ATOM 688 C CA . ASP A 1 98 ? 17.766 3.140 -2.781 1.00 73.12 98 ASP A CA 1
ATOM 689 C C . ASP A 1 98 ? 18.167 3.725 -4.148 1.00 73.12 98 ASP A C 1
ATOM 691 O O . ASP A 1 98 ? 18.088 3.041 -5.164 1.00 73.12 98 ASP A O 1
ATOM 695 N N . PRO A 1 99 ? 18.632 4.988 -4.219 1.00 69.00 99 PRO A N 1
ATOM 696 C CA . PRO A 1 99 ? 18.998 5.615 -5.488 1.00 69.00 99 PRO A CA 1
ATOM 697 C C . PRO A 1 99 ? 20.259 5.010 -6.128 1.00 69.00 99 PRO A C 1
ATOM 699 O O . PRO A 1 99 ? 20.649 5.439 -7.213 1.00 69.00 99 PRO A O 1
ATOM 702 N N . THR A 1 100 ? 20.953 4.102 -5.435 1.00 71.88 100 THR A N 1
ATOM 703 C CA . THR A 1 100 ? 22.102 3.356 -5.958 1.00 71.88 100 THR A CA 1
ATOM 704 C C . THR A 1 100 ? 21.721 1.996 -6.528 1.00 71.88 100 THR A C 1
ATOM 706 O O . THR A 1 100 ? 22.553 1.387 -7.204 1.00 71.88 100 THR A O 1
ATOM 709 N N . ASN A 1 101 ? 20.491 1.537 -6.282 1.00 70.31 101 ASN A N 1
ATOM 710 C CA . ASN A 1 101 ? 19.959 0.344 -6.910 1.00 70.31 101 ASN A CA 1
ATOM 711 C C . ASN A 1 101 ? 19.540 0.679 -8.352 1.00 70.31 101 ASN A C 1
ATOM 713 O O . ASN A 1 101 ? 18.819 1.646 -8.594 1.00 70.31 101 ASN A O 1
ATOM 717 N N . ASP A 1 102 ? 20.048 -0.095 -9.305 1.00 70.50 102 ASP A N 1
ATOM 718 C CA . ASP A 1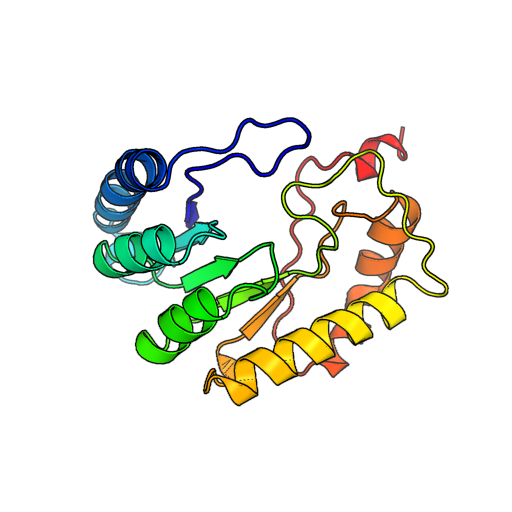 102 ? 19.778 0.040 -10.741 1.00 70.50 102 ASP A CA 1
ATOM 719 C C . ASP A 1 102 ? 19.443 -1.360 -11.267 1.00 70.50 102 ASP A C 1
ATOM 721 O O . ASP A 1 102 ? 20.313 -2.044 -11.817 1.00 70.50 102 ASP A O 1
ATOM 725 N N . PRO A 1 103 ? 18.243 -1.878 -10.947 1.00 76.50 103 PRO A N 1
ATOM 726 C CA . PRO A 1 103 ? 17.863 -3.213 -11.370 1.00 76.50 103 PRO A CA 1
ATOM 727 C C . PRO A 1 103 ? 17.735 -3.263 -12.888 1.00 76.50 103 PRO A C 1
ATOM 729 O O . PRO A 1 103 ? 17.082 -2.428 -13.507 1.00 76.50 103 PRO A O 1
ATOM 732 N N . GLU A 1 104 ? 18.343 -4.282 -13.482 1.00 79.38 104 GLU A N 1
ATOM 733 C CA . GLU A 1 104 ? 18.150 -4.586 -14.893 1.00 79.38 104 GLU A CA 1
ATOM 734 C C . GLU A 1 104 ? 16.931 -5.504 -15.019 1.00 79.38 104 GLU A C 1
ATOM 736 O O . GLU A 1 104 ? 16.964 -6.647 -14.555 1.00 79.38 104 GLU A O 1
ATOM 741 N N . TYR A 1 105 ? 15.860 -4.996 -15.629 1.00 85.50 105 TYR A N 1
ATOM 742 C CA . TYR A 1 105 ? 14.736 -5.817 -16.069 1.00 85.50 105 TYR A CA 1
ATOM 743 C C . TYR A 1 105 ? 14.984 -6.316 -17.494 1.00 85.50 105 TYR A C 1
ATOM 745 O O . TYR A 1 105 ? 15.431 -5.556 -18.358 1.00 85.50 105 TYR A O 1
ATOM 753 N N . ASP A 1 106 ? 14.672 -7.587 -17.751 1.00 88.31 106 ASP A N 1
ATOM 754 C CA . ASP A 1 106 ? 14.666 -8.116 -19.120 1.00 88.31 106 ASP A CA 1
ATOM 755 C C . ASP A 1 106 ? 13.414 -7.609 -19.859 1.00 88.31 106 ASP A C 1
ATOM 757 O O . ASP A 1 106 ? 13.486 -7.183 -21.016 1.00 88.31 106 ASP A O 1
ATOM 761 N N . ASP A 1 107 ? 12.274 -7.625 -19.161 1.00 94.31 107 ASP A N 1
ATOM 762 C CA . ASP A 1 107 ? 11.008 -6.999 -19.541 1.00 94.31 107 ASP A CA 1
ATOM 763 C C . ASP A 1 107 ? 10.343 -6.487 -18.259 1.00 94.31 107 ASP A C 1
ATOM 765 O O . ASP A 1 107 ? 9.852 -7.265 -17.438 1.00 94.31 107 ASP A O 1
ATOM 769 N N . ALA A 1 108 ? 10.329 -5.165 -18.077 1.00 93.62 108 ALA A N 1
ATOM 770 C CA . ALA A 1 108 ? 9.870 -4.554 -16.833 1.00 93.62 108 ALA A CA 1
ATOM 771 C C . ALA A 1 108 ? 8.422 -4.920 -16.484 1.00 93.62 108 ALA A C 1
ATOM 773 O O . ALA A 1 108 ? 8.072 -4.998 -15.310 1.00 93.62 108 ALA A O 1
ATOM 774 N N . VAL A 1 109 ? 7.561 -5.162 -17.471 1.00 96.25 109 VAL A N 1
ATOM 775 C CA . VAL A 1 109 ? 6.157 -5.505 -17.219 1.00 96.25 109 VAL A CA 1
ATOM 776 C C . VAL A 1 109 ? 6.044 -6.950 -16.754 1.00 96.25 109 VAL A C 1
ATOM 778 O O . VAL A 1 109 ? 5.404 -7.211 -15.732 1.00 96.25 109 VAL A O 1
ATOM 781 N N . ASP A 1 110 ? 6.684 -7.877 -17.466 1.00 96.88 110 ASP A N 1
ATOM 782 C CA . ASP A 1 110 ? 6.665 -9.300 -17.118 1.00 96.88 110 ASP A CA 1
ATOM 783 C C . ASP A 1 110 ? 7.318 -9.550 -15.752 1.00 96.88 110 ASP A C 1
ATOM 785 O O . ASP A 1 110 ? 6.769 -10.292 -14.927 1.00 96.88 110 ASP A O 1
ATOM 789 N N . ASP A 1 111 ? 8.444 -8.888 -15.482 1.00 95.38 111 ASP A N 1
ATOM 790 C CA . ASP A 1 111 ? 9.184 -9.014 -14.229 1.00 95.38 111 ASP A CA 1
ATOM 791 C C . ASP A 1 111 ? 8.380 -8.462 -13.039 1.00 95.38 111 ASP A C 1
ATOM 793 O O . ASP A 1 111 ? 8.259 -9.129 -12.004 1.00 95.38 111 ASP A O 1
ATOM 797 N N . VAL A 1 112 ? 7.741 -7.294 -13.188 1.00 96.00 112 VAL A N 1
ATOM 798 C CA . VAL A 1 112 ? 6.879 -6.708 -12.144 1.00 96.00 112 VAL A CA 1
ATOM 799 C C . VAL A 1 112 ? 5.627 -7.560 -11.906 1.00 96.00 112 VAL A C 1
ATOM 801 O O . VAL A 1 112 ? 5.246 -7.790 -10.755 1.00 96.00 112 VAL A O 1
ATOM 804 N N . ILE A 1 113 ? 4.993 -8.092 -12.958 1.00 97.50 113 ILE A N 1
ATOM 805 C CA . ILE A 1 113 ? 3.876 -9.043 -12.817 1.00 97.50 113 ILE A CA 1
ATOM 806 C C . ILE A 1 113 ? 4.337 -10.304 -12.074 1.00 97.50 113 ILE A C 1
ATOM 808 O O . ILE A 1 113 ? 3.605 -10.823 -11.224 1.00 97.50 113 ILE A O 1
ATOM 812 N N . GLY A 1 114 ? 5.537 -10.804 -12.377 1.00 96.62 114 GLY A N 1
ATOM 813 C CA . GLY A 1 114 ? 6.163 -11.923 -11.679 1.00 96.62 114 GLY A CA 1
ATOM 814 C C . GLY A 1 114 ? 6.321 -11.651 -10.184 1.00 96.62 114 GLY A C 1
ATOM 815 O O . GLY A 1 114 ? 5.805 -12.415 -9.365 1.00 96.62 114 GLY A O 1
ATOM 816 N N . ALA A 1 115 ? 6.943 -10.526 -9.833 1.00 95.25 115 ALA A N 1
ATOM 817 C CA . ALA A 1 115 ? 7.169 -10.119 -8.450 1.00 95.25 115 ALA A CA 1
ATOM 818 C C . ALA A 1 115 ? 5.855 -9.928 -7.672 1.00 95.25 115 ALA A C 1
ATOM 820 O O . ALA A 1 115 ? 5.697 -10.448 -6.564 1.00 95.25 115 ALA A O 1
ATOM 821 N N . LEU A 1 116 ? 4.864 -9.252 -8.260 1.00 97.00 116 LEU A N 1
ATOM 822 C CA . LEU A 1 116 ? 3.548 -9.080 -7.638 1.00 97.00 116 LEU A CA 1
ATOM 823 C C . LEU A 1 116 ? 2.827 -10.415 -7.446 1.00 97.00 116 LEU A C 1
ATOM 825 O O . LEU A 1 116 ? 2.188 -10.620 -6.416 1.00 97.00 116 LEU A O 1
ATOM 829 N N . ARG A 1 117 ? 2.957 -11.364 -8.382 1.00 97.44 117 ARG A N 1
ATOM 830 C CA . ARG A 1 117 ? 2.383 -12.709 -8.226 1.00 97.44 117 ARG A CA 1
ATOM 831 C C . ARG A 1 117 ? 2.956 -13.432 -7.005 1.00 97.44 117 ARG A C 1
ATOM 833 O O . ARG A 1 117 ? 2.203 -14.113 -6.308 1.00 97.44 117 ARG A O 1
ATOM 840 N N . GLU A 1 118 ? 4.244 -13.265 -6.716 1.00 96.06 118 GLU A N 1
ATOM 841 C CA . GLU A 1 118 ? 4.859 -13.807 -5.499 1.00 96.06 118 GLU A CA 1
ATOM 842 C C . GLU A 1 118 ? 4.293 -13.149 -4.235 1.00 96.06 118 GLU A C 1
ATOM 844 O O . GLU A 1 118 ? 3.951 -13.850 -3.279 1.00 96.06 118 GLU A O 1
ATOM 849 N N . ARG A 1 119 ? 4.108 -11.820 -4.237 1.00 95.88 119 ARG A N 1
ATOM 850 C CA . ARG A 1 119 ? 3.487 -11.106 -3.105 1.00 95.88 119 ARG A CA 1
ATOM 851 C C . ARG A 1 119 ? 2.051 -11.552 -2.859 1.00 95.88 119 ARG A C 1
ATOM 853 O O . ARG A 1 119 ? 1.666 -11.775 -1.713 1.00 95.88 119 ARG A O 1
ATOM 860 N N . LEU A 1 120 ? 1.283 -11.767 -3.923 1.00 97.31 120 LEU A N 1
ATOM 861 C CA . LEU A 1 120 ? -0.086 -12.270 -3.834 1.00 97.31 120 LEU A CA 1
ATOM 862 C C . LEU A 1 120 ? -0.139 -13.682 -3.234 1.00 97.31 120 LEU A C 1
ATOM 864 O O . LEU A 1 120 ? -0.995 -13.954 -2.399 1.00 97.31 120 LEU A O 1
ATOM 868 N N . ALA A 1 121 ? 0.808 -14.561 -3.574 1.00 96.88 121 ALA A N 1
ATOM 869 C CA . ALA A 1 121 ? 0.893 -15.890 -2.963 1.00 96.88 121 ALA A CA 1
ATOM 870 C C . ALA A 1 121 ? 1.210 -15.831 -1.452 1.00 96.88 121 ALA A C 1
ATOM 872 O O . ALA A 1 121 ? 0.696 -16.637 -0.669 1.00 96.88 121 ALA A O 1
ATOM 873 N N . LEU A 1 122 ? 2.036 -14.868 -1.023 1.00 96.06 122 LEU A N 1
ATOM 874 C CA . LEU A 1 122 ? 2.309 -14.625 0.399 1.00 96.06 122 LEU A CA 1
ATOM 875 C C . LEU A 1 122 ? 1.073 -14.093 1.134 1.00 96.06 122 LEU A C 1
ATOM 877 O O . LEU A 1 122 ? 0.807 -14.535 2.252 1.00 96.06 122 LEU A O 1
ATOM 881 N N . ALA A 1 123 ? 0.318 -13.188 0.507 1.00 96.75 123 ALA A N 1
ATOM 882 C CA . ALA A 1 123 ? -0.931 -12.658 1.050 1.00 96.75 123 ALA A CA 1
ATOM 883 C C . ALA A 1 123 ? -1.979 -13.772 1.234 1.00 96.75 123 ALA A C 1
ATOM 885 O O . ALA A 1 123 ? -2.530 -13.928 2.322 1.00 96.75 123 ALA A O 1
ATOM 886 N N . GLU A 1 124 ? -2.168 -14.623 0.222 1.00 96.69 124 GLU A N 1
ATOM 887 C CA . GLU A 1 124 ? -3.084 -15.772 0.290 1.00 96.69 124 GLU A CA 1
ATOM 888 C C . GLU A 1 124 ? -2.690 -16.767 1.386 1.00 96.69 124 GLU A C 1
ATOM 890 O O . GLU A 1 124 ? -3.540 -17.259 2.127 1.00 96.69 124 GLU A O 1
ATOM 895 N N . THR A 1 125 ? -1.391 -17.042 1.530 1.00 96.94 125 THR A N 1
ATOM 896 C CA . THR A 1 125 ? -0.880 -17.930 2.588 1.00 96.94 125 THR A CA 1
ATOM 897 C C . THR A 1 125 ? -1.140 -17.360 3.985 1.00 96.94 125 THR A C 1
ATOM 899 O O . THR A 1 125 ? -1.334 -18.124 4.929 1.00 96.94 125 THR A O 1
ATOM 902 N N . ALA A 1 126 ? -1.167 -16.032 4.120 1.00 96.88 126 ALA A N 1
ATOM 903 C CA . ALA A 1 126 ? -1.518 -15.343 5.358 1.00 96.88 126 ALA A CA 1
ATOM 904 C C . ALA A 1 126 ? -3.037 -15.234 5.595 1.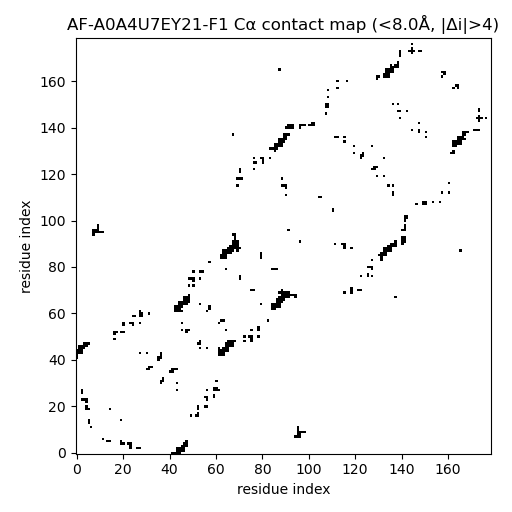00 96.88 126 ALA A C 1
ATOM 906 O O . ALA A 1 126 ? -3.447 -14.760 6.648 1.00 96.88 126 ALA A O 1
ATOM 907 N N . GLY A 1 127 ? -3.871 -15.697 4.657 1.00 97.56 127 GLY A N 1
ATOM 908 C CA . GLY A 1 127 ? -5.330 -15.645 4.771 1.00 97.56 127 GLY A CA 1
ATOM 909 C C . GLY A 1 127 ? -5.960 -14.339 4.283 1.00 97.56 127 GLY A C 1
ATOM 910 O O . GLY A 1 127 ? -7.108 -14.068 4.621 1.00 97.56 127 GLY A O 1
ATOM 911 N N . ILE A 1 128 ? -5.238 -13.538 3.496 1.00 98.19 128 ILE A N 1
ATOM 912 C CA . ILE A 1 128 ? -5.772 -12.326 2.869 1.00 98.19 128 ILE A CA 1
ATOM 913 C C . ILE A 1 128 ? -6.440 -12.722 1.551 1.00 98.19 128 ILE A C 1
ATOM 915 O O . ILE A 1 128 ? -5.783 -13.238 0.641 1.00 98.19 128 ILE A O 1
ATOM 919 N N . ASP A 1 129 ? -7.746 -12.481 1.446 1.00 95.88 129 ASP A N 1
ATOM 920 C CA . ASP A 1 129 ? -8.508 -12.801 0.242 1.00 95.88 129 ASP A CA 1
ATOM 921 C C . ASP A 1 129 ? -8.074 -11.931 -0.948 1.00 95.88 129 ASP A C 1
ATOM 923 O O . ASP A 1 129 ? -7.817 -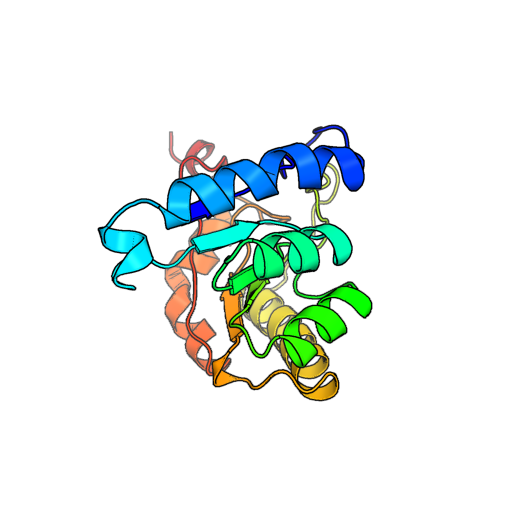10.731 -0.832 1.00 95.88 129 ASP A O 1
ATOM 927 N N . ARG A 1 130 ? -8.026 -12.539 -2.137 1.00 94.81 130 ARG A N 1
ATOM 928 C CA . ARG A 1 130 ? -7.580 -11.877 -3.374 1.00 94.81 130 ARG A CA 1
ATOM 929 C C . ARG A 1 130 ? -8.408 -10.633 -3.722 1.00 94.81 130 ARG A C 1
ATOM 931 O O . ARG A 1 130 ? -7.861 -9.673 -4.255 1.00 94.81 130 ARG A O 1
ATOM 938 N N . ASP A 1 131 ? -9.702 -10.630 -3.405 1.00 96.19 131 ASP A N 1
ATOM 939 C CA . ASP A 1 131 ? -10.621 -9.509 -3.653 1.00 96.19 131 ASP A CA 1
ATOM 940 C C . ASP A 1 131 ? -10.380 -8.300 -2.729 1.00 96.19 131 ASP A C 1
ATOM 942 O O . ASP A 1 131 ? -10.911 -7.215 -2.979 1.00 96.19 131 ASP A O 1
ATOM 946 N N . LYS A 1 132 ? -9.549 -8.464 -1.693 1.00 97.62 132 LYS A N 1
ATOM 947 C CA . LYS A 1 132 ? -9.058 -7.391 -0.822 1.00 97.62 132 LYS A CA 1
ATOM 948 C C . LYS A 1 132 ? -7.755 -6.775 -1.314 1.00 97.62 132 LYS A C 1
ATOM 950 O O . LYS A 1 132 ? -7.372 -5.726 -0.804 1.00 97.62 132 LYS A O 1
ATOM 955 N N . VAL A 1 133 ? -7.082 -7.380 -2.289 1.00 98.25 133 VAL A N 1
ATOM 956 C CA . VAL A 1 133 ? -5.783 -6.895 -2.756 1.00 98.25 133 VAL A CA 1
ATOM 957 C C . VAL A 1 133 ? -5.931 -6.001 -3.981 1.00 98.25 133 VAL A C 1
ATOM 959 O O . VAL A 1 133 ? -6.537 -6.376 -4.983 1.00 98.25 133 VAL A O 1
ATOM 962 N N . ILE A 1 134 ? -5.312 -4.829 -3.907 1.00 98.56 134 ILE A N 1
ATOM 963 C CA . ILE A 1 134 ? -5.073 -3.908 -5.017 1.00 98.56 134 ILE A CA 1
ATOM 964 C C . ILE A 1 134 ? -3.578 -3.974 -5.327 1.00 98.56 134 ILE A C 1
ATOM 966 O O . ILE A 1 134 ? -2.765 -3.923 -4.410 1.00 98.56 134 ILE A O 1
ATOM 970 N N . VAL A 1 135 ? -3.195 -4.085 -6.595 1.00 98.12 135 VAL A N 1
ATOM 971 C CA . VAL A 1 135 ? -1.777 -4.119 -6.984 1.00 98.12 135 VAL A CA 1
ATOM 972 C C . VAL A 1 135 ? -1.316 -2.758 -7.492 1.00 98.12 135 VAL A C 1
ATOM 974 O O . VAL A 1 135 ? -2.043 -2.093 -8.230 1.00 98.12 135 VAL A O 1
ATOM 977 N N . ASP A 1 136 ? -0.105 -2.350 -7.123 1.00 97.44 136 ASP A N 1
ATOM 978 C CA . ASP A 1 136 ? 0.558 -1.156 -7.660 1.00 97.44 136 ASP A CA 1
ATOM 979 C C . ASP A 1 136 ? 1.889 -1.566 -8.328 1.00 97.44 136 ASP A C 1
ATOM 981 O O . ASP A 1 136 ? 2.748 -2.158 -7.672 1.00 97.44 136 ASP A O 1
ATOM 985 N N . PRO A 1 137 ? 2.095 -1.282 -9.629 1.00 95.56 137 PRO A N 1
ATOM 986 C CA . PRO A 1 137 ? 3.345 -1.576 -10.332 1.00 95.56 137 PRO A CA 1
ATOM 987 C C . PRO A 1 137 ? 4.580 -0.819 -9.820 1.00 95.56 137 PRO A C 1
ATOM 989 O O . PRO A 1 137 ? 5.683 -1.112 -10.267 1.00 95.56 137 PRO A O 1
ATOM 992 N N . GLY A 1 138 ? 4.424 0.174 -8.939 1.00 92.00 138 GLY A N 1
ATOM 993 C CA . GLY A 1 138 ? 5.546 0.849 -8.290 1.00 92.00 138 GLY A CA 1
ATOM 994 C C . GLY A 1 138 ? 6.285 1.838 -9.185 1.00 92.00 138 GLY A C 1
ATOM 995 O O . GLY A 1 138 ? 7.506 1.914 -9.153 1.00 92.00 138 GLY A O 1
ATOM 996 N N . LEU A 1 139 ? 5.576 2.632 -9.995 1.00 89.50 139 LEU A N 1
ATOM 997 C CA . LEU A 1 139 ? 6.219 3.551 -10.950 1.00 89.50 139 LEU A CA 1
ATOM 998 C C . LEU A 1 139 ? 7.288 4.437 -10.288 1.00 89.50 139 LEU A C 1
ATOM 1000 O O . LEU A 1 139 ? 6.981 5.173 -9.352 1.00 89.50 139 LEU A O 1
ATOM 1004 N N . GLY A 1 140 ? 8.523 4.437 -10.784 1.00 79.81 140 GLY A N 1
ATOM 1005 C CA . GLY A 1 14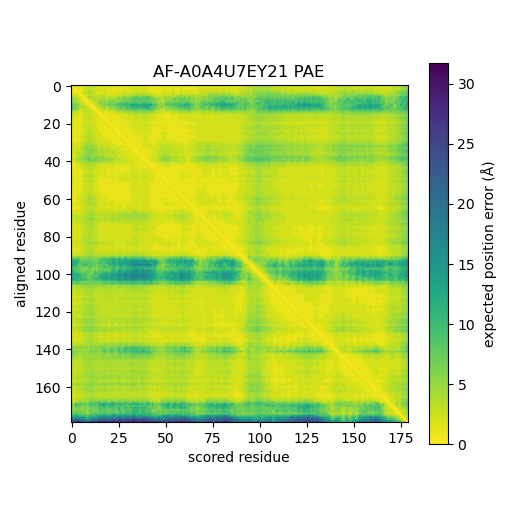0 ? 9.610 5.244 -10.220 1.00 79.81 140 GLY A CA 1
ATOM 1006 C C . GLY A 1 140 ? 10.155 4.745 -8.875 1.00 79.81 140 GLY A C 1
ATOM 1007 O O . GLY A 1 140 ? 10.956 5.453 -8.265 1.00 79.81 140 GLY A O 1
ATOM 1008 N N . PHE A 1 141 ? 9.729 3.564 -8.423 1.00 80.62 141 PHE A N 1
ATOM 1009 C CA . PHE A 1 141 ? 10.448 2.742 -7.456 1.00 80.62 141 PHE A CA 1
ATOM 1010 C C . PHE A 1 141 ? 11.261 1.737 -8.259 1.00 80.62 141 PHE A C 1
ATOM 1012 O O . PHE A 1 141 ? 10.688 0.969 -9.030 1.00 80.62 141 PHE A O 1
ATOM 1019 N N . ASP A 1 142 ? 12.586 1.827 -8.143 1.00 80.06 142 ASP A N 1
ATOM 1020 C CA . ASP A 1 142 ? 13.534 0.889 -8.752 1.00 80.06 142 ASP A CA 1
ATOM 1021 C C . ASP A 1 142 ? 13.244 0.610 -10.239 1.00 80.06 142 ASP A C 1
ATOM 1023 O O . ASP A 1 142 ? 13.369 -0.511 -10.711 1.00 80.06 142 ASP A O 1
ATOM 1027 N N . THR A 1 143 ? 12.774 1.634 -10.958 1.00 86.00 143 THR A N 1
ATOM 1028 C CA . THR A 1 143 ? 12.441 1.618 -12.386 1.00 86.00 143 THR A CA 1
ATOM 1029 C C . THR A 1 143 ? 12.912 2.925 -13.010 1.00 86.00 143 THR A C 1
ATOM 1031 O O . THR A 1 143 ? 12.706 4.022 -12.474 1.00 86.00 143 THR A O 1
ATOM 1034 N N . SER A 1 144 ? 13.548 2.824 -14.170 1.00 87.19 144 SER A N 1
ATOM 1035 C CA . SER A 1 144 ? 13.924 3.959 -14.999 1.00 87.19 144 SER A CA 1
ATOM 1036 C C . SER A 1 144 ? 12.687 4.683 -15.542 1.00 87.19 144 SER A C 1
ATOM 1038 O O . SER A 1 144 ? 11.557 4.195 -15.511 1.00 87.19 144 SER A O 1
ATOM 1040 N N . SER A 1 145 ? 12.889 5.881 -16.103 1.00 88.56 145 SER A N 1
ATOM 1041 C CA . SER A 1 145 ? 11.782 6.615 -16.733 1.00 88.56 145 SER A CA 1
ATOM 1042 C C . SER A 1 145 ? 11.165 5.840 -17.901 1.00 88.56 145 SER A C 1
ATOM 1044 O O . SER A 1 145 ? 9.954 5.896 -18.078 1.00 88.56 145 SER A O 1
ATOM 1046 N N . ALA A 1 146 ? 11.982 5.125 -18.685 1.00 89.69 146 ALA A N 1
ATOM 1047 C CA . ALA A 1 146 ? 11.509 4.343 -19.824 1.00 89.69 146 ALA A CA 1
ATOM 1048 C C . ALA A 1 146 ? 10.628 3.174 -19.366 1.00 89.69 146 ALA A C 1
ATOM 1050 O O . ALA A 1 146 ? 9.511 3.035 -19.857 1.00 89.69 146 ALA A O 1
ATOM 1051 N N . GLU A 1 147 ? 11.085 2.421 -18.367 1.00 92.19 147 GLU A N 1
ATOM 1052 C CA . GLU A 1 147 ? 10.341 1.295 -17.787 1.00 92.19 147 GLU A CA 1
ATOM 1053 C C . GLU A 1 147 ? 9.055 1.772 -17.107 1.00 92.19 147 GLU A C 1
ATOM 1055 O O . GLU A 1 147 ? 7.997 1.181 -17.287 1.00 92.19 147 GLU A O 1
ATOM 1060 N N . ALA A 1 148 ? 9.087 2.908 -16.404 1.00 91.81 148 ALA A N 1
ATOM 1061 C CA . ALA A 1 148 ? 7.880 3.486 -15.821 1.00 91.81 148 ALA A CA 1
ATOM 1062 C C . ALA A 1 148 ? 6.833 3.875 -16.887 1.00 91.81 148 ALA A C 1
ATOM 1064 O O . ALA A 1 148 ? 5.633 3.739 -16.646 1.00 91.81 148 ALA A O 1
ATOM 1065 N N . PHE A 1 149 ? 7.246 4.352 -18.069 1.00 92.56 149 PHE A N 1
ATOM 1066 C CA . PHE A 1 149 ? 6.312 4.574 -19.181 1.00 92.56 149 PHE A CA 1
ATOM 1067 C C . PHE A 1 149 ? 5.842 3.268 -19.820 1.00 92.56 149 PHE A C 1
ATOM 1069 O O . PHE A 1 149 ? 4.676 3.187 -20.202 1.00 92.56 149 PHE A O 1
ATOM 1076 N N . GLU A 1 150 ? 6.702 2.256 -19.898 1.00 94.44 150 GLU A N 1
ATOM 1077 C CA . GLU A 1 150 ? 6.332 0.927 -20.382 1.00 94.44 150 GLU A CA 1
ATOM 1078 C C . GLU A 1 150 ? 5.254 0.280 -19.499 1.00 94.44 150 GLU A C 1
ATOM 1080 O O . GLU A 1 150 ? 4.237 -0.184 -20.015 1.00 94.44 150 GLU A O 1
ATOM 1085 N N . LEU A 1 151 ? 5.403 0.357 -18.172 1.00 95.38 151 LEU A N 1
ATOM 1086 C CA . LEU A 1 151 ? 4.409 -0.112 -17.199 1.00 95.38 151 LEU A CA 1
ATOM 1087 C C . LEU A 1 151 ? 3.042 0.565 -17.384 1.00 95.38 151 LEU A C 1
ATOM 1089 O O . LEU A 1 151 ? 2.005 -0.077 -17.217 1.00 95.38 151 LEU A O 1
ATOM 1093 N N . ILE A 1 152 ? 3.019 1.852 -17.750 1.00 94.69 152 ILE A N 1
ATOM 1094 C CA . ILE A 1 152 ? 1.772 2.568 -18.064 1.00 94.69 152 ILE A CA 1
ATOM 1095 C C . ILE A 1 152 ? 1.192 2.098 -19.404 1.00 94.69 152 ILE A C 1
ATOM 1097 O O . ILE A 1 152 ? -0.010 1.842 -19.484 1.00 94.69 152 ILE A O 1
ATOM 1101 N N . ASP A 1 153 ? 2.014 2.001 -20.452 1.00 95.81 153 ASP A N 1
ATOM 1102 C CA . ASP A 1 153 ? 1.571 1.623 -21.805 1.00 95.81 153 ASP A CA 1
ATOM 1103 C C . ASP A 1 153 ? 0.961 0.213 -21.828 1.00 95.81 153 ASP A C 1
ATOM 1105 O O . ASP A 1 153 ? -0.054 -0.037 -22.482 1.00 95.81 153 ASP A O 1
ATOM 1109 N N . ARG A 1 154 ? 1.531 -0.688 -21.022 1.00 97.44 154 ARG A N 1
ATOM 1110 C CA . ARG A 1 154 ? 1.142 -2.097 -20.905 1.00 97.44 154 ARG A CA 1
ATOM 1111 C C . ARG A 1 154 ? 0.334 -2.410 -19.642 1.00 97.44 154 ARG A C 1
ATOM 1113 O O . ARG A 1 154 ? 0.147 -3.576 -19.302 1.00 97.44 154 ARG A O 1
ATOM 1120 N N . VAL A 1 155 ? -0.244 -1.404 -18.974 1.00 96.88 155 VAL A N 1
ATOM 1121 C CA . VAL A 1 155 ? -1.006 -1.585 -17.715 1.00 96.88 155 VAL A CA 1
ATOM 1122 C C . VAL A 1 155 ? -2.151 -2.604 -17.829 1.00 96.88 155 VAL A C 1
ATOM 1124 O O . VAL A 1 155 ? -2.524 -3.246 -16.850 1.00 96.88 155 VAL A O 1
ATOM 1127 N N . GLY A 1 156 ? -2.703 -2.801 -19.032 1.00 97.12 156 GLY A N 1
ATOM 1128 C CA . GLY A 1 156 ? -3.743 -3.800 -19.286 1.00 97.12 156 GLY A CA 1
ATOM 1129 C C . GLY A 1 156 ? -3.303 -5.248 -19.032 1.00 97.12 156 GLY A C 1
ATOM 1130 O O . GLY A 1 156 ? -4.151 -6.094 -18.754 1.00 97.12 156 GLY A O 1
ATOM 1131 N N . GLU A 1 157 ? -2.002 -5.542 -19.081 1.00 98.31 157 GLU A N 1
ATOM 1132 C CA . GLU A 1 157 ? -1.454 -6.884 -18.841 1.00 98.31 157 GLU A CA 1
ATOM 1133 C C . GLU A 1 157 ? -1.545 -7.296 -17.364 1.00 98.31 157 GLU A C 1
ATOM 1135 O O . GLU A 1 157 ? -1.710 -8.478 -17.058 1.00 98.31 157 GLU A O 1
ATOM 1140 N N . PHE A 1 158 ? -1.588 -6.327 -16.442 1.00 97.56 158 PHE A N 1
ATOM 1141 C CA . PHE A 1 158 ? -1.771 -6.567 -15.006 1.00 97.56 158 PHE A CA 1
ATOM 1142 C C . PHE A 1 158 ? -3.140 -7.169 -14.663 1.00 97.56 158 PHE A C 1
ATOM 1144 O O . PHE A 1 158 ? -3.303 -7.739 -13.585 1.00 97.56 158 PHE A O 1
ATOM 1151 N N . ALA A 1 159 ? -4.106 -7.141 -15.592 1.00 95.31 159 ALA A N 1
ATOM 1152 C CA . ALA A 1 159 ? -5.359 -7.881 -15.449 1.00 95.31 159 ALA A CA 1
ATOM 1153 C C . ALA A 1 159 ? -5.132 -9.391 -15.230 1.00 95.31 159 ALA A C 1
ATOM 1155 O O . ALA A 1 159 ? -5.976 -10.051 -14.633 1.00 95.31 159 ALA A O 1
ATOM 1156 N N . ALA A 1 160 ? -3.978 -9.935 -15.642 1.00 96.50 160 ALA A N 1
ATOM 1157 C CA . ALA A 1 160 ? -3.584 -11.321 -15.384 1.00 96.50 160 ALA A CA 1
ATOM 1158 C C . ALA A 1 160 ? -3.341 -11.655 -13.895 1.00 96.50 160 ALA A C 1
ATOM 1160 O O . ALA A 1 160 ? -3.114 -12.822 -13.566 1.00 96.50 160 ALA A O 1
ATOM 1161 N N . LEU A 1 161 ? -3.330 -10.657 -13.004 1.00 96.75 161 LEU A N 1
ATOM 1162 C CA . LEU A 1 161 ? -3.210 -10.838 -11.553 1.00 96.75 161 LEU A CA 1
ATOM 1163 C C . LEU A 1 161 ? -4.569 -10.974 -10.844 1.00 96.75 161 LEU A C 1
ATOM 1165 O O . LEU A 1 161 ? -4.584 -11.272 -9.648 1.00 96.75 161 LEU A O 1
ATOM 1169 N N . ASP A 1 162 ? -5.681 -10.775 -11.565 1.00 96.19 162 ASP A N 1
ATOM 1170 C CA . ASP A 1 162 ? -7.054 -10.790 -11.037 1.00 96.19 162 ASP A CA 1
ATOM 1171 C C . ASP A 1 162 ? -7.267 -9.828 -9.844 1.00 96.19 162 ASP A C 1
ATOM 1173 O O . ASP A 1 162 ? -8.084 -10.074 -8.957 1.00 96.19 162 ASP A O 1
ATOM 1177 N N . CYS A 1 163 ? -6.546 -8.702 -9.846 1.00 97.12 163 CYS A N 1
ATOM 1178 C CA . CYS A 1 163 ? -6.653 -7.620 -8.865 1.00 97.12 163 CYS A CA 1
ATOM 1179 C C . CYS A 1 163 ? -6.930 -6.278 -9.565 1.00 97.12 163 CYS A C 1
ATOM 1181 O O . CYS A 1 163 ? -6.477 -6.066 -10.696 1.00 97.12 163 CYS A O 1
ATOM 1183 N N . PRO A 1 164 ? -7.618 -5.328 -8.907 1.00 97.38 164 PRO A N 1
ATOM 1184 C CA . PRO A 1 164 ? -7.592 -3.931 -9.321 1.00 97.38 164 PRO A CA 1
ATOM 1185 C C . PRO A 1 164 ? -6.157 -3.392 -9.339 1.00 97.38 164 PRO A C 1
ATOM 1187 O O . PRO A 1 164 ? -5.345 -3.763 -8.494 1.00 97.38 164 PRO A O 1
ATOM 1190 N N . VAL A 1 165 ? -5.871 -2.482 -10.271 1.00 97.44 165 VAL A N 1
ATOM 1191 C CA . VAL A 1 165 ? -4.555 -1.843 -10.410 1.00 97.44 165 VAL A CA 1
ATOM 1192 C C . VAL A 1 165 ? -4.641 -0.386 -9.962 1.00 97.44 165 VAL A C 1
ATOM 1194 O O . VAL A 1 165 ? -5.498 0.359 -10.445 1.00 97.44 165 VAL A O 1
ATOM 1197 N N . LEU A 1 166 ? -3.747 0.028 -9.065 1.00 96.88 166 LEU A N 1
ATOM 1198 C CA . LEU A 1 166 ? -3.552 1.416 -8.649 1.00 96.88 166 LEU A CA 1
ATOM 1199 C C . LEU A 1 166 ? -2.286 1.964 -9.310 1.00 96.88 166 LEU A C 1
ATOM 1201 O O . LEU A 1 166 ? -1.253 1.308 -9.316 1.00 96.88 166 LEU A O 1
ATOM 1205 N N . ILE A 1 167 ? -2.370 3.170 -9.882 1.00 94.19 167 ILE A N 1
ATOM 1206 C CA . ILE A 1 167 ? -1.235 3.833 -10.536 1.00 94.19 167 ILE A CA 1
ATOM 1207 C C . ILE A 1 167 ? -0.942 5.175 -9.864 1.00 94.19 167 ILE A C 1
ATOM 1209 O O . ILE A 1 167 ? -1.634 6.172 -10.091 1.00 94.19 167 ILE A O 1
ATOM 1213 N N . GLY A 1 168 ? 0.136 5.231 -9.086 1.00 90.06 168 GLY A N 1
ATOM 1214 C CA . GLY A 1 168 ? 0.663 6.479 -8.540 1.00 90.06 168 GLY A CA 1
ATOM 1215 C C . GLY A 1 168 ? 1.673 7.140 -9.482 1.00 90.06 168 GLY A C 1
ATOM 1216 O O . GLY A 1 168 ? 2.866 6.905 -9.345 1.00 90.06 168 GLY A O 1
ATOM 1217 N N . HIS A 1 169 ? 1.251 7.997 -10.417 1.00 87.44 169 HIS A N 1
ATOM 1218 C CA . HIS A 1 169 ? 2.177 8.668 -11.357 1.00 87.44 169 HIS A CA 1
ATOM 1219 C C . HIS A 1 169 ? 2.505 10.137 -10.995 1.00 87.44 169 HIS A C 1
ATOM 1221 O O . HIS A 1 169 ? 3.388 10.750 -11.587 1.00 87.44 169 HIS A O 1
ATOM 1227 N N . SER A 1 170 ? 1.798 10.736 -10.032 1.00 80.31 170 SER A N 1
ATOM 1228 C CA . SER A 1 170 ? 1.800 12.188 -9.776 1.00 80.31 170 SER A CA 1
ATOM 1229 C C . SER A 1 170 ? 3.179 12.779 -9.432 1.00 80.31 170 SER A C 1
ATOM 1231 O O . SER A 1 170 ? 3.831 12.338 -8.490 1.00 80.31 170 SER A O 1
ATOM 1233 N N . HIS A 1 171 ? 3.602 13.818 -10.170 1.00 78.38 171 HIS A N 1
ATOM 1234 C CA . HIS A 1 171 ? 4.840 14.592 -9.949 1.00 78.38 171 HIS A CA 1
ATOM 1235 C C . HIS A 1 171 ? 6.135 13.762 -9.807 1.00 78.38 171 HIS A C 1
ATOM 1237 O O . HIS A 1 171 ? 7.106 14.227 -9.207 1.00 78.38 171 HIS A O 1
ATOM 1243 N N . LYS A 1 172 ? 6.170 12.549 -10.374 1.00 80.88 172 LYS A N 1
ATOM 1244 C CA . LYS A 1 172 ? 7.341 11.668 -10.312 1.00 80.88 172 LYS A CA 1
ATOM 1245 C C . LYS A 1 172 ? 8.462 12.110 -11.258 1.00 80.88 172 LYS A C 1
ATOM 1247 O O . LYS A 1 172 ? 8.227 12.748 -12.286 1.00 80.88 172 LYS A O 1
ATOM 1252 N N . SER A 1 173 ? 9.692 11.731 -10.907 1.00 77.81 173 SER A N 1
ATOM 1253 C CA . SER A 1 173 ? 10.925 12.018 -11.661 1.00 77.81 173 SER A CA 1
ATOM 1254 C C . SER A 1 173 ? 10.903 11.481 -13.093 1.00 77.81 173 SER A C 1
ATOM 1256 O O . SER A 1 173 ? 11.593 12.039 -13.941 1.00 77.81 173 SER A O 1
ATOM 1258 N N . MET A 1 174 ? 10.068 10.475 -13.382 1.00 80.50 174 MET A N 1
ATOM 1259 C CA . MET A 1 174 ? 9.891 9.908 -14.724 1.00 80.50 174 MET A CA 1
ATOM 1260 C C . MET A 1 174 ? 9.566 10.956 -15.799 1.00 80.50 174 MET A C 1
ATOM 1262 O O . MET A 1 174 ? 9.991 10.832 -16.944 1.00 80.50 174 MET A O 1
ATOM 1266 N N . TYR A 1 175 ? 8.872 12.040 -15.434 1.00 84.00 175 TYR A N 1
ATOM 1267 C CA . TYR A 1 175 ? 8.569 13.124 -16.370 1.00 84.00 175 TYR A CA 1
ATOM 1268 C C . TYR A 1 175 ? 9.770 14.016 -16.689 1.00 84.00 175 TYR A C 1
ATOM 1270 O O . TYR A 1 175 ? 9.723 14.748 -17.669 1.00 84.00 175 TYR A O 1
ATOM 1278 N N . GLY A 1 176 ? 10.855 13.954 -15.911 1.00 74.31 176 GLY A N 1
ATOM 1279 C CA . GLY A 1 176 ? 12.083 14.701 -16.191 1.00 74.31 176 GLY A CA 1
ATOM 1280 C C . GLY A 1 176 ? 12.752 14.297 -17.508 1.00 74.31 176 GLY A C 1
ATOM 1281 O O . GLY A 1 176 ? 13.466 15.104 -18.092 1.00 74.31 176 GLY A O 1
ATOM 1282 N N . ALA A 1 177 ? 12.486 13.081 -17.998 1.00 66.62 177 ALA A N 1
ATOM 1283 C CA . ALA A 1 177 ? 12.931 12.612 -19.310 1.00 66.62 177 ALA A CA 1
ATOM 1284 C C . ALA A 1 177 ? 12.093 13.173 -20.478 1.00 66.62 177 ALA A C 1
ATOM 1286 O O . ALA A 1 177 ? 12.504 13.081 -21.633 1.00 66.62 177 ALA A O 1
ATOM 1287 N N . ILE A 1 178 ? 10.922 13.752 -20.186 1.00 64.75 178 ILE A N 1
ATOM 1288 C CA . ILE A 1 178 ? 10.033 14.397 -21.155 1.00 64.75 178 ILE A CA 1
ATOM 1289 C C . ILE A 1 178 ? 10.185 15.915 -20.986 1.00 64.75 178 ILE A C 1
ATOM 1291 O O . ILE A 1 178 ? 9.375 16.573 -20.333 1.00 64.75 178 ILE A O 1
ATOM 1295 N N . GLY A 1 179 ? 11.261 16.467 -21.551 1.00 50.91 179 GLY A N 1
ATOM 1296 C CA . GLY A 1 179 ? 11.590 17.896 -21.489 1.00 50.91 179 GLY A CA 1
ATOM 1297 C C . GLY A 1 179 ? 12.609 18.315 -22.532 1.00 50.91 179 GLY A C 1
ATOM 1298 O O . GLY A 1 179 ? 13.750 17.813 -22.460 1.00 50.91 179 GLY A O 1
#